Protein AF-A0A8T6ZBJ4-F1 (afdb_monomer)

Mean predicted aligned error: 6.23 Å

Nearest PDB structures (foldseek):
  5dpm-assembly1_A  TM=6.725E-01  e=1.318E-08  Escherichia coli HS
  4kdr-assembly1_A  TM=6.653E-01  e=1.318E-08  Escherichia coli K-12
  5m58-assembly1_B  TM=5.808E-01  e=2.991E-09  Streptomyces rishiriensis
  8zc7-assembly1_A  TM=5.920E-01  e=2.446E-08  Streptomyces caespitosus
  4rvd-assembly1_A  TM=6.923E-01  e=4.399E-06  Streptomyces argillaceus

Solvent-accessible surface area (backbone atoms only — not comparable to full-atom values): 16524 Å² total; per-residue (Å²): 129,85,78,78,72,44,84,84,31,72,63,46,52,59,70,71,50,65,85,63,31,35,35,39,29,43,42,37,60,60,45,38,43,53,53,47,37,74,77,43,70,61,45,46,33,32,37,34,27,66,59,94,47,75,50,94,57,69,61,70,84,39,25,79,38,76,47,73,38,54,77,92,44,42,43,61,60,41,44,74,40,51,50,67,17,48,27,34,38,32,53,71,29,60,29,58,42,94,53,44,68,55,38,52,49,16,53,61,42,14,28,23,66,56,11,35,39,42,41,34,35,61,27,70,68,20,70,76,41,69,74,22,50,84,58,49,12,57,82,57,44,85,72,55,72,46,82,48,52,71,67,61,53,51,52,54,43,48,76,70,56,37,44,78,79,43,76,35,80,37,41,49,48,63,73,31,20,54,50,12,66,75,43,41,70,57,25,62,75,68,40,29,59,44,88,67,16,40,42,18,50,74,18,30,37,21,37,39,32,33,29,36,55,59,61,73,73,45,75,63,65,63,33,73,48,66,47,37,44,79,46,81,43,70,62,42,99,87,69,48,24,32,38,43,36,31,29,34,63,47,70,84,36,68,70,22,37,44,30,45,59,96,44,58,33,85,54,71,33,49,76,44,67,54,36,36,40,35,51,52,45,63,74,56,35,67,40,61,45,78,28,46,30,28,43,35,31,59,88,68,57,72,44,83,72,51,60,37,37,24,37,74,124

InterPro domains:
  IPR029063 S-adenosyl-L-methionine-dependent methyltransferase superfamily [G3DSA:3.40.50.150] (11-175)
  IPR029063 S-adenosyl-L-methionine-dependent methyltransferase superfamily [SSF53335] (13-195)

Radius of gyration: 24.63 Å; Cα contacts (8 Å, |Δi|>4): 688; chains: 1; bounding box: 55×42×71 Å

Sequence (313 aa):
MFDAEPIHGKGSFIRALPRSGRVLDVGCGNGSPAFFRSMRPDIYYVGVDVDDCNQPGDPSEHADEYVVCPPKEFAATLESYAGQMDAVVSTHNLEHCDEPERVIDAMVSALRPGGRLYLAFPCEESVHFPKRAGCLNFFDDRTHQRVPSWRSTLEALSARGCEFEFKAKRYRPCPLWIRGLLFEPVSMLRRQVIPGATWALYGFESVIWVRKPALPVVLGNWGPQEARVGEGVNIQPSGESAIWIQAQNVTGFGETWVEFGEYRAVAPAMVYPDVITTSVPNIILDNAGDYQVSIVESSGRRTAVGTLVVTDR

Foldseek 3Di:
DDPPAFCQDDLVVLLPFDFLFEEEEQQCAECNLVVSCVRHVSYQYAYEHQDPHHYPDPSVVRHNHYYHDHLVCSLVVLQVLFQPGLEYEYEAPLQLHPCSLSNLVSRLRNHHAQHKYKDKHFAPCLCVDQQAAVRSHQVNDPSGDDHDDPVVSVVSCVVQVKAWPDWDRLAQRPVLLVVLVVCVVVCVVNSHDDPSNVSNVRSGMIITMITRHQDDKDWDDKDDQEAEAPDADPQDPVRFHKMKTFIASCPPLPQKWKFFAPRTFPGGWDDDRGMTMTTDDNVPNNDFDWTFIWMQGPVRDIDTRGIRGYYYD

Secondary structure (DSSP, 8-state):
------TTSHHHHHHTSPTT-EEEEET--TTHHHHHHHH-TTSEEEEEESS----SS-GGGT-SEEEE--TTTHHHHHHTTTT-EEEEEEES-GGG-SSHHHHHHHHHHHEEEEEEEEEEEE-GGGGGSPP-BTTSSGGG-SS--SPPPHHHHHHHHHHTT-EEEEEETT---HHHHHHHHHHHHHHHHHTBPPTTHHHHHHT-EEEEEEEPPPPPPEEEEEE--EEETT--SS--TTS--EEEEEEES-TT--S-EEEETTEE-SSPPEE-SSEEEEEPPHHHHTS-EEEEEEEE-TT--EEEEEEEEEE--

Structure (mmCIF, N/CA/C/O backbone):
data_AF-A0A8T6ZBJ4-F1
#
_entry.id   AF-A0A8T6ZBJ4-F1
#
loop_
_atom_site.group_PDB
_atom_site.id
_atom_site.type_symbol
_atom_site.label_atom_id
_atom_site.label_alt_id
_atom_site.label_comp_id
_atom_site.label_asym_id
_atom_site.label_entity_id
_atom_site.label_seq_id
_atom_site.pdbx_PDB_ins_code
_atom_site.Cartn_x
_atom_site.Cartn_y
_atom_site.Cartn_z
_atom_site.occupancy
_atom_site.B_iso_or_equiv
_atom_site.auth_seq_id
_atom_site.auth_comp_id
_atom_site.auth_asym_id
_atom_site.auth_atom_id
_atom_site.pdbx_PDB_model_num
ATOM 1 N N . MET A 1 1 ? 21.132 19.393 -2.309 1.00 33.69 1 MET A N 1
ATOM 2 C CA . MET A 1 1 ? 20.290 19.879 -3.424 1.00 33.69 1 MET A CA 1
ATOM 3 C C . MET A 1 1 ? 18.997 19.099 -3.306 1.00 33.69 1 MET A C 1
ATOM 5 O O . MET A 1 1 ? 19.084 17.884 -3.305 1.00 33.69 1 MET A O 1
ATOM 9 N N . PHE A 1 2 ? 17.869 19.749 -3.014 1.00 36.12 2 PHE A N 1
ATOM 10 C CA . PHE A 1 2 ? 16.613 19.058 -2.707 1.00 36.12 2 PHE A CA 1
ATOM 11 C C . PHE A 1 2 ? 16.207 18.171 -3.889 1.00 36.12 2 PHE A C 1
ATOM 13 O O . PHE A 1 2 ? 15.781 18.687 -4.922 1.00 36.12 2 PHE A O 1
ATOM 20 N N . ASP A 1 3 ? 16.364 16.855 -3.761 1.00 53.34 3 ASP A N 1
ATOM 21 C CA . ASP A 1 3 ? 15.692 15.929 -4.661 1.00 53.34 3 ASP A CA 1
ATOM 22 C C . ASP A 1 3 ? 14.199 16.058 -4.370 1.00 53.34 3 ASP A C 1
ATOM 24 O O . ASP A 1 3 ? 13.701 15.630 -3.331 1.00 53.34 3 ASP A O 1
ATOM 28 N N . ALA A 1 4 ? 13.508 16.786 -5.248 1.00 63.50 4 ALA A N 1
ATOM 29 C CA . ALA A 1 4 ? 12.075 16.994 -5.164 1.00 63.50 4 ALA A CA 1
ATOM 30 C C . ALA A 1 4 ? 11.379 15.653 -5.419 1.00 63.50 4 ALA A C 1
ATOM 32 O O . ALA A 1 4 ? 11.135 15.268 -6.562 1.00 63.50 4 ALA A O 1
ATOM 33 N N . GLU A 1 5 ? 11.113 14.926 -4.341 1.00 78.75 5 GLU A N 1
ATOM 34 C CA . GLU A 1 5 ? 10.361 13.683 -4.370 1.00 78.75 5 GLU A CA 1
ATOM 35 C C . GLU A 1 5 ? 8.901 13.961 -4.788 1.00 78.75 5 GLU A C 1
ATOM 37 O O . GLU A 1 5 ? 8.303 14.935 -4.316 1.00 78.75 5 GLU A O 1
ATOM 42 N N . PRO A 1 6 ? 8.304 13.164 -5.696 1.00 86.62 6 PRO A N 1
ATOM 43 C CA . PRO A 1 6 ? 6.907 13.344 -6.074 1.00 86.62 6 PRO A CA 1
ATOM 44 C C . PRO A 1 6 ? 5.979 13.120 -4.880 1.00 86.62 6 PRO A C 1
ATOM 46 O O . PRO A 1 6 ? 6.103 12.105 -4.209 1.00 86.62 6 PRO A O 1
ATOM 49 N N . ILE A 1 7 ? 4.976 13.986 -4.699 1.00 89.44 7 ILE A N 1
ATOM 50 C CA . ILE A 1 7 ? 3.975 13.886 -3.613 1.00 89.44 7 ILE A CA 1
ATOM 51 C C . ILE A 1 7 ? 3.297 12.506 -3.569 1.00 89.44 7 ILE A C 1
ATOM 53 O O . ILE A 1 7 ? 2.979 12.006 -2.494 1.00 89.44 7 ILE A O 1
ATOM 57 N N . HIS A 1 8 ? 3.095 11.883 -4.733 1.00 94.06 8 HIS A N 1
ATOM 58 C CA . HIS A 1 8 ? 2.518 10.543 -4.851 1.00 94.06 8 HIS A CA 1
ATOM 59 C C . HIS A 1 8 ? 3.525 9.492 -5.345 1.00 94.06 8 HIS A C 1
ATOM 61 O O . HIS A 1 8 ? 3.141 8.495 -5.947 1.00 94.06 8 HIS A O 1
ATOM 67 N N . GLY A 1 9 ? 4.823 9.712 -5.122 1.00 94.50 9 GLY A N 1
ATOM 68 C CA . GLY A 1 9 ? 5.885 8.766 -5.468 1.00 94.50 9 GLY A CA 1
ATOM 69 C C . GLY A 1 9 ? 6.123 7.699 -4.396 1.00 94.50 9 GLY A C 1
ATOM 70 O O . GLY A 1 9 ? 5.567 7.765 -3.297 1.00 94.50 9 GLY A O 1
ATOM 71 N N . LYS A 1 10 ? 6.995 6.733 -4.712 1.00 95.06 10 LYS A N 1
ATOM 72 C CA . LYS A 1 10 ? 7.329 5.588 -3.847 1.00 95.06 10 LYS A CA 1
ATOM 73 C C . LYS A 1 10 ? 7.707 6.000 -2.422 1.00 95.06 10 LYS A C 1
ATOM 75 O O . LYS A 1 10 ? 7.140 5.473 -1.472 1.00 95.06 10 LYS A O 1
ATOM 80 N N . GLY A 1 11 ? 8.623 6.947 -2.224 1.00 94.50 11 GLY A N 1
ATOM 81 C CA . GLY A 1 11 ? 9.019 7.291 -0.858 1.00 94.50 11 GLY A CA 1
ATOM 82 C C . GLY A 1 11 ? 8.014 8.176 -0.122 1.00 94.50 11 GLY A C 1
ATOM 83 O O . GLY A 1 11 ? 7.870 8.023 1.088 1.00 94.50 11 GLY A O 1
ATOM 84 N N . SER A 1 12 ? 7.204 8.998 -0.801 1.00 95.12 12 SER A N 1
ATOM 85 C CA . SER A 1 12 ? 6.044 9.631 -0.148 1.00 95.12 12 SER A CA 1
ATOM 86 C C . SER A 1 12 ? 5.037 8.594 0.354 1.00 95.12 12 SER A C 1
ATOM 88 O O . SER A 1 12 ? 4.507 8.750 1.454 1.00 95.12 12 SER A O 1
ATOM 90 N N . PHE A 1 13 ? 4.821 7.510 -0.398 1.00 96.75 13 PHE A N 1
ATOM 91 C CA . PHE A 1 13 ? 4.012 6.381 0.056 1.00 96.75 13 PHE A CA 1
ATOM 92 C C . PHE A 1 13 ? 4.617 5.720 1.302 1.00 96.75 13 PHE A C 1
ATOM 94 O O . PHE A 1 13 ? 3.928 5.592 2.312 1.00 96.75 13 PHE A O 1
ATOM 101 N N . ILE A 1 14 ? 5.914 5.387 1.264 1.00 95.62 14 ILE A N 1
ATOM 102 C CA . ILE A 1 14 ? 6.650 4.736 2.365 1.00 95.62 14 ILE A CA 1
ATOM 103 C C . ILE A 1 14 ? 6.648 5.589 3.642 1.00 95.62 14 ILE A C 1
ATOM 105 O O . ILE A 1 14 ? 6.418 5.084 4.743 1.00 95.62 14 ILE A O 1
ATOM 109 N N . ARG A 1 15 ? 6.858 6.905 3.527 1.00 94.12 15 ARG A N 1
ATOM 110 C CA . ARG A 1 15 ? 6.809 7.827 4.677 1.00 94.12 15 ARG A CA 1
ATOM 111 C C . ARG A 1 15 ? 5.427 7.882 5.323 1.00 94.12 15 ARG A C 1
ATOM 113 O O . ARG A 1 15 ? 5.345 8.076 6.529 1.00 94.12 15 ARG A O 1
ATOM 120 N N . ALA A 1 16 ? 4.367 7.698 4.540 1.00 92.31 16 ALA A N 1
ATOM 121 C CA . ALA A 1 16 ? 2.986 7.718 5.012 1.00 92.31 16 ALA A CA 1
ATOM 122 C C . ALA A 1 16 ? 2.514 6.380 5.619 1.00 92.31 16 ALA A C 1
ATOM 124 O O . ALA A 1 16 ? 1.342 6.253 5.973 1.00 92.31 16 ALA A O 1
ATOM 125 N N . LEU A 1 17 ? 3.381 5.365 5.708 1.00 92.12 17 LEU A N 1
ATOM 126 C CA . LEU A 1 17 ? 3.045 4.078 6.319 1.00 92.12 17 LEU A CA 1
ATOM 127 C C . LEU A 1 17 ? 3.001 4.163 7.852 1.00 92.12 17 LEU A C 1
ATOM 129 O O . LEU A 1 17 ? 3.745 4.960 8.434 1.00 92.12 17 LEU A O 1
ATOM 133 N N . PRO A 1 18 ? 2.188 3.323 8.523 1.00 85.94 18 PRO A N 1
ATOM 134 C CA . PRO A 1 18 ? 2.144 3.269 9.984 1.00 85.94 18 PRO A CA 1
ATOM 135 C C . PRO A 1 18 ? 3.521 2.950 10.589 1.00 85.94 18 PRO A C 1
ATOM 137 O O . PRO A 1 18 ? 4.409 2.413 9.920 1.00 85.94 18 PRO A O 1
ATOM 140 N N . ARG A 1 19 ? 3.713 3.306 11.865 1.00 87.25 19 ARG A N 1
ATOM 141 C CA . ARG A 1 19 ? 4.938 2.973 12.613 1.00 87.25 19 ARG A CA 1
ATOM 142 C C . ARG A 1 19 ? 5.113 1.461 12.691 1.00 87.25 19 ARG A C 1
ATOM 144 O O . ARG A 1 19 ? 4.137 0.756 12.930 1.00 87.25 19 ARG A O 1
ATOM 151 N N . SER A 1 20 ? 6.347 0.998 12.519 1.00 90.06 20 SER A N 1
ATOM 152 C CA . SER A 1 20 ? 6.709 -0.423 12.581 1.00 90.06 20 SER A CA 1
ATOM 153 C C . SER A 1 20 ? 5.886 -1.326 11.658 1.00 90.06 20 SER A C 1
ATOM 155 O O . SER A 1 20 ? 5.629 -2.483 11.983 1.00 90.06 20 SER A O 1
ATOM 157 N N . GLY A 1 21 ? 5.443 -0.784 10.519 1.00 91.06 21 GLY A N 1
ATOM 158 C CA . GLY A 1 21 ? 4.620 -1.528 9.576 1.00 91.06 21 GLY A CA 1
ATOM 159 C C . GLY A 1 21 ? 5.388 -2.647 8.867 1.00 91.06 21 GLY A C 1
ATOM 160 O O . GLY A 1 21 ? 6.596 -2.534 8.658 1.00 91.06 21 GLY A O 1
ATOM 161 N N . ARG A 1 22 ? 4.678 -3.705 8.468 1.00 97.00 22 ARG A N 1
ATOM 162 C CA . ARG A 1 22 ? 5.189 -4.786 7.607 1.00 97.00 22 ARG A CA 1
ATOM 163 C C . ARG A 1 22 ? 4.964 -4.439 6.139 1.00 97.00 22 ARG A C 1
ATOM 165 O O . ARG A 1 22 ? 3.825 -4.171 5.742 1.00 97.00 22 ARG A O 1
ATOM 172 N N . VAL A 1 23 ? 6.030 -4.443 5.343 1.00 98.31 23 VAL A N 1
ATOM 173 C CA . VAL A 1 23 ? 5.976 -4.091 3.920 1.00 98.31 23 VAL A CA 1
ATOM 174 C C . VAL A 1 23 ? 6.544 -5.201 3.059 1.00 98.31 23 VAL A C 1
ATOM 176 O O . VAL A 1 23 ? 7.654 -5.662 3.304 1.00 98.31 23 VAL A O 1
ATOM 179 N N . LEU A 1 24 ? 5.795 -5.559 2.020 1.00 98.62 24 LEU A N 1
ATOM 180 C CA . LEU A 1 24 ? 6.227 -6.461 0.961 1.00 98.62 24 LEU A CA 1
ATOM 181 C C . LEU A 1 24 ? 6.584 -5.660 -0.299 1.00 98.62 24 LEU A C 1
ATOM 183 O O . LEU A 1 24 ? 5.724 -4.992 -0.871 1.00 98.62 24 LEU A O 1
ATOM 187 N N . ASP A 1 25 ? 7.841 -5.724 -0.725 1.00 98.00 25 ASP A N 1
ATOM 188 C CA . ASP A 1 25 ? 8.363 -5.090 -1.938 1.00 98.00 25 ASP A CA 1
ATOM 189 C C . ASP A 1 25 ? 8.516 -6.143 -3.046 1.00 98.00 25 ASP A C 1
ATOM 191 O O . ASP A 1 25 ? 9.351 -7.044 -2.966 1.00 98.00 25 ASP A O 1
ATOM 195 N N . VAL A 1 26 ? 7.645 -6.059 -4.050 1.00 98.00 26 VAL A N 1
ATOM 196 C CA . VAL A 1 26 ? 7.422 -7.069 -5.090 1.00 98.00 26 VAL A CA 1
ATOM 197 C C . VAL A 1 26 ? 8.143 -6.673 -6.370 1.00 98.00 26 VAL A C 1
ATOM 199 O O . VAL A 1 26 ? 7.751 -5.698 -7.024 1.00 98.00 26 VAL A O 1
ATOM 202 N N . GLY A 1 27 ? 9.149 -7.465 -6.741 1.00 94.94 27 GLY A N 1
ATOM 203 C CA . GLY A 1 27 ? 10.139 -7.079 -7.744 1.00 94.94 27 GLY A CA 1
ATOM 204 C C . GLY A 1 27 ? 11.037 -5.992 -7.166 1.00 94.94 27 GLY A C 1
ATOM 205 O O . GLY A 1 27 ? 11.104 -4.885 -7.698 1.00 94.94 27 GLY A O 1
ATOM 206 N N . CYS A 1 28 ? 11.609 -6.262 -5.989 1.00 91.12 28 CYS A N 1
ATOM 207 C CA . CYS A 1 28 ? 12.334 -5.261 -5.212 1.00 91.12 28 CYS A CA 1
ATOM 208 C C . CYS A 1 28 ? 13.558 -4.697 -5.952 1.00 91.12 28 CYS A C 1
ATOM 210 O O . CYS A 1 28 ? 13.904 -3.532 -5.757 1.00 91.12 28 CYS A O 1
ATOM 212 N N . GLY A 1 29 ? 14.182 -5.475 -6.834 1.00 86.06 29 GLY A N 1
ATOM 213 C CA . GLY A 1 29 ? 15.300 -5.064 -7.664 1.00 86.06 29 GLY A CA 1
ATOM 214 C C . GLY A 1 29 ? 16.455 -4.434 -6.882 1.00 86.06 29 GLY A C 1
ATOM 215 O O . GLY A 1 29 ? 16.633 -4.601 -5.671 1.00 86.06 29 GLY A O 1
ATOM 216 N N . ASN A 1 30 ? 17.267 -3.668 -7.601 1.00 82.88 30 ASN A N 1
ATOM 217 C CA . ASN A 1 30 ? 18.575 -3.233 -7.117 1.00 82.88 30 ASN A CA 1
ATOM 218 C C . ASN A 1 30 ? 18.445 -2.094 -6.097 1.00 82.88 30 ASN A C 1
ATOM 220 O O . ASN A 1 30 ? 17.919 -1.022 -6.409 1.00 82.88 30 ASN A O 1
ATOM 224 N N . GLY A 1 31 ? 18.988 -2.280 -4.893 1.00 84.50 31 GLY A N 1
ATOM 225 C CA . GLY A 1 31 ? 19.127 -1.218 -3.894 1.00 84.50 31 GLY A CA 1
ATOM 226 C C . GLY A 1 31 ? 17.819 -0.744 -3.252 1.00 84.50 31 GLY A C 1
ATOM 227 O O . GLY A 1 31 ? 17.854 0.187 -2.442 1.00 84.50 31 GLY A O 1
ATOM 228 N N . SER A 1 32 ? 16.673 -1.366 -3.557 1.00 89.25 32 SER A N 1
ATOM 229 C CA . SER A 1 32 ? 15.413 -1.056 -2.869 1.00 89.25 32 SER A CA 1
ATOM 230 C C . SER A 1 32 ? 15.466 -1.385 -1.371 1.00 89.25 32 SER A C 1
ATOM 232 O O . SER A 1 32 ? 15.076 -0.505 -0.600 1.00 89.25 32 SER A O 1
ATOM 234 N N . PRO A 1 33 ? 16.052 -2.513 -0.908 1.00 91.00 33 PRO A N 1
ATOM 235 C CA . PRO A 1 33 ? 16.200 -2.770 0.529 1.00 91.00 33 PRO A CA 1
ATOM 236 C C . PRO A 1 33 ? 16.925 -1.627 1.261 1.00 91.00 33 PRO A C 1
ATOM 238 O O . PRO A 1 33 ? 16.426 -1.076 2.246 1.00 91.00 33 PRO A O 1
ATOM 241 N N . ALA A 1 34 ? 18.064 -1.178 0.719 1.00 90.94 34 ALA A N 1
ATOM 242 C CA . ALA A 1 34 ? 18.829 -0.058 1.269 1.00 90.94 34 ALA A CA 1
ATOM 243 C C . ALA A 1 34 ? 18.024 1.256 1.257 1.00 90.94 34 ALA A C 1
ATOM 245 O O . ALA A 1 34 ? 18.040 2.012 2.232 1.00 90.94 34 ALA A O 1
ATOM 246 N N . PHE A 1 35 ? 17.277 1.523 0.178 1.00 91.38 35 PHE A N 1
ATOM 247 C CA . PHE A 1 35 ? 16.395 2.687 0.079 1.00 91.38 35 PHE A CA 1
ATOM 248 C C . PHE A 1 35 ? 15.323 2.681 1.179 1.00 91.38 35 PHE A C 1
ATOM 250 O O . PHE A 1 35 ? 15.168 3.685 1.880 1.00 91.38 35 PHE A O 1
ATOM 257 N N . PHE A 1 36 ? 14.637 1.553 1.384 1.00 93.81 36 PHE A N 1
ATOM 258 C CA . PHE A 1 36 ? 13.635 1.398 2.439 1.00 93.81 36 PHE A CA 1
ATOM 259 C C . PHE A 1 36 ? 14.234 1.617 3.829 1.00 93.81 36 PHE A C 1
ATOM 261 O O . PHE A 1 36 ? 13.723 2.454 4.577 1.00 93.81 36 PHE A O 1
ATOM 268 N N . ARG A 1 37 ? 15.353 0.957 4.155 1.00 92.12 37 ARG A N 1
ATOM 269 C CA . ARG A 1 37 ? 16.027 1.126 5.455 1.00 92.12 37 ARG A CA 1
ATOM 270 C C . ARG A 1 37 ? 16.497 2.549 5.705 1.00 92.12 37 ARG A C 1
ATOM 272 O O . ARG A 1 37 ? 16.360 3.037 6.823 1.00 92.12 37 ARG A O 1
ATOM 279 N N . SER A 1 38 ? 17.001 3.234 4.678 1.00 92.50 38 SER A N 1
ATOM 280 C CA . SER A 1 38 ? 17.434 4.631 4.805 1.00 92.50 38 SER A CA 1
ATOM 281 C C . SER A 1 38 ? 16.279 5.581 5.145 1.00 92.50 38 SER A C 1
ATOM 283 O O . SER A 1 38 ? 16.477 6.580 5.834 1.00 92.50 38 SER A O 1
ATOM 285 N N . MET A 1 39 ? 15.066 5.271 4.675 1.00 92.31 39 MET A N 1
ATOM 286 C CA . MET A 1 39 ? 13.894 6.134 4.816 1.00 92.31 39 MET A CA 1
ATOM 287 C C . MET A 1 39 ? 13.057 5.803 6.053 1.00 92.31 39 MET A C 1
ATOM 289 O O . MET A 1 39 ? 12.522 6.706 6.700 1.00 92.31 39 MET A O 1
ATOM 293 N N . ARG A 1 40 ? 12.906 4.514 6.357 1.00 94.62 40 ARG A N 1
ATOM 294 C CA . ARG A 1 40 ? 12.051 3.977 7.419 1.00 94.62 40 ARG A CA 1
ATOM 295 C C . ARG A 1 40 ? 12.724 2.757 8.060 1.00 94.62 40 ARG A C 1
ATOM 297 O O . ARG A 1 40 ? 12.316 1.626 7.801 1.00 94.62 40 ARG A O 1
ATOM 304 N N . PRO A 1 41 ? 13.744 2.966 8.913 1.00 94.69 41 PRO A N 1
ATOM 305 C CA . PRO A 1 41 ? 14.459 1.869 9.568 1.00 94.69 41 PRO A CA 1
ATOM 306 C C . PRO A 1 41 ? 13.582 1.065 10.540 1.00 94.69 41 PRO A C 1
ATOM 308 O O . PRO A 1 41 ? 13.975 -0.017 10.954 1.00 94.69 41 PRO A O 1
ATOM 311 N N . ASP A 1 42 ? 12.407 1.582 10.913 1.00 95.19 42 ASP A N 1
ATOM 312 C CA . ASP A 1 42 ? 11.445 0.905 11.781 1.00 95.19 42 ASP A CA 1
ATOM 313 C C . ASP A 1 42 ? 10.550 -0.110 11.053 1.00 95.19 42 ASP A C 1
ATOM 315 O O . ASP A 1 42 ? 9.895 -0.902 11.725 1.00 95.19 42 ASP A O 1
ATOM 319 N N . ILE A 1 43 ? 10.480 -0.075 9.717 1.00 95.56 43 ILE A N 1
ATOM 320 C CA . ILE A 1 43 ? 9.651 -0.994 8.924 1.00 95.56 43 ILE A CA 1
ATOM 321 C C . ILE A 1 43 ? 10.248 -2.399 8.947 1.00 95.56 43 ILE A C 1
ATOM 323 O O . ILE A 1 43 ? 11.453 -2.563 8.763 1.00 95.56 43 ILE A O 1
ATOM 327 N N . TYR A 1 44 ? 9.372 -3.394 9.094 1.00 96.69 44 TYR A N 1
ATOM 328 C CA . TYR A 1 44 ? 9.704 -4.784 8.815 1.00 96.69 44 TYR A CA 1
ATOM 329 C C . TYR A 1 44 ? 9.604 -5.021 7.304 1.00 96.69 44 TYR A C 1
ATOM 331 O O . TYR A 1 44 ? 8.501 -5.026 6.746 1.00 96.69 44 TYR A O 1
ATOM 339 N N . TYR A 1 45 ? 10.744 -5.143 6.634 1.00 97.56 45 TYR A N 1
ATOM 340 C CA . TYR A 1 45 ? 10.849 -5.181 5.179 1.00 97.56 45 TYR A CA 1
ATOM 341 C C . TYR A 1 45 ? 11.011 -6.609 4.656 1.00 97.56 45 TYR A C 1
ATOM 343 O O . TYR A 1 45 ? 11.946 -7.315 5.037 1.00 97.56 45 TYR A O 1
ATOM 351 N N . VAL A 1 46 ? 10.138 -6.984 3.723 1.00 97.62 46 VAL A N 1
ATOM 352 C CA . VAL A 1 46 ? 10.183 -8.238 2.970 1.00 97.62 46 VAL A CA 1
ATOM 353 C C . VAL A 1 46 ? 10.401 -7.912 1.494 1.00 97.62 46 VAL A C 1
ATOM 355 O O . VAL A 1 46 ? 9.532 -7.312 0.864 1.00 97.62 46 VAL A O 1
ATOM 358 N N . GLY A 1 47 ? 11.549 -8.293 0.938 1.00 96.56 47 GLY A N 1
ATOM 359 C CA . GLY A 1 47 ? 11.844 -8.162 -0.490 1.00 96.56 47 GLY A CA 1
ATOM 360 C C . GLY A 1 47 ? 11.646 -9.490 -1.213 1.00 96.56 47 GLY A C 1
ATOM 361 O O . GLY A 1 47 ? 12.178 -10.506 -0.770 1.00 96.56 47 GLY A O 1
ATOM 362 N N . VAL A 1 48 ? 10.901 -9.488 -2.319 1.00 96.44 48 VAL A N 1
ATOM 363 C CA . VAL A 1 48 ? 10.746 -10.663 -3.191 1.00 96.44 48 VAL A CA 1
ATOM 364 C C . VAL A 1 48 ? 11.160 -10.297 -4.609 1.00 96.44 48 VAL A C 1
ATOM 366 O O . VAL A 1 48 ? 10.653 -9.325 -5.173 1.00 96.44 48 VAL A O 1
ATOM 369 N N . ASP A 1 49 ? 12.053 -11.089 -5.195 1.00 94.94 49 ASP A N 1
ATOM 370 C CA . ASP A 1 49 ? 12.514 -10.923 -6.575 1.00 94.94 49 ASP A CA 1
ATOM 371 C C . ASP A 1 49 ? 12.743 -12.271 -7.270 1.00 94.94 49 ASP A C 1
ATOM 373 O O . ASP A 1 49 ? 12.723 -13.329 -6.634 1.00 94.94 49 ASP A O 1
ATOM 377 N N . VAL A 1 50 ? 12.945 -12.233 -8.588 1.00 92.00 50 VAL A N 1
ATOM 378 C CA . VAL A 1 50 ? 13.297 -13.412 -9.386 1.00 92.00 50 VAL A CA 1
ATOM 379 C C . VAL A 1 50 ? 14.797 -13.654 -9.488 1.00 92.00 50 VAL A C 1
ATOM 381 O O . VAL A 1 50 ? 15.212 -14.758 -9.845 1.00 92.00 50 VAL A O 1
ATOM 384 N N . ASP A 1 51 ? 15.601 -12.644 -9.164 1.00 85.81 51 ASP A N 1
ATOM 385 C CA . ASP A 1 51 ? 17.057 -12.725 -9.172 1.00 85.81 51 ASP A CA 1
ATOM 386 C C . ASP A 1 51 ? 17.669 -11.765 -8.138 1.00 85.81 51 ASP A C 1
ATOM 388 O O . ASP A 1 51 ? 17.070 -10.758 -7.758 1.00 85.81 51 ASP A O 1
ATOM 392 N N . ASP A 1 52 ? 18.890 -12.059 -7.700 1.00 79.81 52 ASP A N 1
ATOM 393 C CA . ASP A 1 52 ? 19.670 -11.199 -6.809 1.00 79.81 52 ASP A CA 1
ATOM 394 C C . ASP A 1 52 ? 20.427 -10.149 -7.637 1.00 79.81 52 ASP A C 1
ATOM 396 O O . ASP A 1 52 ? 21.622 -10.254 -7.931 1.00 79.81 52 ASP A O 1
ATOM 400 N N . CYS A 1 53 ? 19.696 -9.145 -8.120 1.00 62.97 53 CYS A N 1
ATOM 401 C CA . CYS A 1 53 ? 20.264 -8.147 -9.017 1.00 62.97 53 CYS A CA 1
ATOM 402 C C . CYS A 1 53 ? 20.941 -6.989 -8.245 1.00 62.97 53 CYS A C 1
ATOM 404 O O . CYS A 1 53 ? 20.319 -6.282 -7.453 1.00 62.97 53 CYS A O 1
ATOM 406 N N . ASN A 1 54 ? 22.234 -6.765 -8.530 1.00 61.31 54 ASN A N 1
ATOM 407 C CA . ASN A 1 54 ? 23.064 -5.590 -8.188 1.00 61.31 54 ASN A CA 1
ATOM 408 C C . ASN A 1 54 ? 22.782 -4.910 -6.831 1.00 61.31 54 ASN A C 1
ATOM 410 O O . ASN A 1 54 ? 22.643 -3.680 -6.765 1.00 61.31 54 ASN A O 1
ATOM 414 N N . GLN A 1 55 ? 22.726 -5.675 -5.744 1.00 71.06 55 GLN A N 1
ATOM 415 C CA . GLN A 1 55 ? 22.679 -5.082 -4.411 1.00 71.06 55 GLN A CA 1
ATOM 416 C C . GLN A 1 55 ? 24.037 -4.443 -4.063 1.00 71.06 55 GLN A C 1
ATOM 418 O O . GLN A 1 55 ? 25.088 -4.987 -4.410 1.00 71.06 55 GLN A O 1
ATOM 423 N N . PRO A 1 56 ? 24.060 -3.274 -3.390 1.00 61.38 56 PRO A N 1
ATOM 424 C CA . PRO A 1 56 ? 25.306 -2.611 -2.987 1.00 61.38 56 PRO A CA 1
ATOM 425 C C . PRO A 1 56 ? 26.071 -3.363 -1.877 1.00 61.38 56 PRO A C 1
ATOM 427 O O . PRO A 1 56 ? 27.177 -2.957 -1.524 1.00 61.38 56 PRO A O 1
ATOM 430 N N . GLY A 1 57 ? 25.483 -4.436 -1.345 1.00 72.50 57 GLY A N 1
ATOM 431 C CA . GLY A 1 57 ? 25.983 -5.309 -0.287 1.00 72.50 57 GLY A CA 1
ATOM 432 C C . GLY A 1 57 ? 25.077 -6.536 -0.165 1.00 72.50 57 GLY A C 1
ATOM 433 O O . GLY A 1 57 ? 24.253 -6.774 -1.047 1.00 72.50 57 GLY A O 1
ATOM 434 N N . ASP A 1 58 ? 25.209 -7.298 0.917 1.00 78.25 58 ASP A N 1
ATOM 435 C CA . ASP A 1 58 ? 24.306 -8.419 1.190 1.00 78.25 58 ASP A CA 1
ATOM 436 C C . ASP A 1 58 ? 22.884 -7.876 1.462 1.00 78.25 58 ASP A C 1
ATOM 438 O O . ASP A 1 58 ? 22.707 -7.089 2.398 1.00 78.25 58 ASP A O 1
ATOM 442 N N . PRO A 1 59 ? 21.855 -8.238 0.667 1.00 74.50 59 PRO A N 1
ATOM 443 C CA . PRO A 1 59 ? 20.498 -7.736 0.875 1.00 74.50 59 PRO A CA 1
ATOM 444 C C . PRO A 1 59 ? 19.942 -8.043 2.272 1.00 74.50 59 PRO A C 1
ATOM 446 O O . PRO A 1 59 ? 19.103 -7.280 2.757 1.00 74.50 59 PRO A O 1
ATOM 449 N N . SER A 1 60 ? 20.435 -9.078 2.960 1.00 76.31 60 SER A N 1
ATOM 450 C CA . SER A 1 60 ? 20.051 -9.381 4.345 1.00 76.31 60 SER A CA 1
ATOM 451 C C . SER A 1 60 ? 20.506 -8.321 5.360 1.00 76.31 60 SER A C 1
ATOM 453 O O . SER A 1 60 ? 19.919 -8.209 6.434 1.00 76.31 60 SER A O 1
ATOM 455 N N . GLU A 1 61 ? 21.475 -7.462 5.020 1.00 84.12 61 GLU A N 1
ATOM 456 C CA . GLU A 1 61 ? 21.843 -6.302 5.850 1.00 84.12 61 GLU A CA 1
ATOM 457 C C . GLU A 1 61 ? 20.752 -5.226 5.861 1.00 84.12 61 GLU A C 1
ATOM 459 O O . GLU A 1 61 ? 20.708 -4.355 6.739 1.00 84.12 61 GLU A O 1
ATOM 464 N N . HIS A 1 62 ? 19.876 -5.246 4.857 1.00 87.06 62 HIS A N 1
ATOM 465 C CA . HIS A 1 62 ? 18.881 -4.209 4.634 1.00 87.06 62 HIS A CA 1
ATOM 466 C C . HIS A 1 62 ? 17.448 -4.737 4.536 1.00 87.06 62 HIS A C 1
ATOM 468 O O . HIS A 1 62 ? 16.516 -3.940 4.521 1.00 87.06 62 HIS A O 1
ATOM 474 N N . ALA A 1 63 ? 17.245 -6.047 4.557 1.00 92.06 63 ALA A N 1
ATOM 475 C CA . ALA A 1 63 ? 15.937 -6.678 4.556 1.00 92.06 63 ALA A CA 1
ATOM 476 C C . ALA A 1 63 ? 15.750 -7.539 5.808 1.00 92.06 63 ALA A C 1
ATOM 478 O O . ALA A 1 63 ? 16.696 -8.164 6.273 1.00 92.06 63 ALA A O 1
ATOM 479 N N . ASP A 1 64 ? 14.538 -7.564 6.365 1.00 95.62 64 ASP A N 1
ATOM 480 C CA . ASP A 1 64 ? 14.199 -8.518 7.429 1.00 95.62 64 ASP A CA 1
ATOM 481 C C . ASP A 1 64 ? 13.930 -9.910 6.838 1.00 95.62 64 ASP A C 1
ATOM 483 O O . ASP A 1 64 ? 14.291 -10.922 7.434 1.00 95.62 64 ASP A O 1
ATOM 487 N N . GLU A 1 65 ? 13.349 -9.952 5.635 1.00 95.38 65 GLU A N 1
ATOM 488 C CA . GLU A 1 65 ? 13.233 -11.143 4.794 1.00 95.38 65 GLU A CA 1
ATOM 489 C C . GLU A 1 65 ? 13.611 -10.786 3.347 1.00 95.38 65 GLU A C 1
ATOM 491 O O . GLU A 1 65 ? 13.161 -9.770 2.812 1.00 95.38 65 GLU A O 1
ATOM 496 N N . TYR A 1 66 ? 14.417 -11.625 2.697 1.00 94.06 66 TYR A N 1
ATOM 497 C CA . TYR A 1 66 ? 14.768 -11.480 1.284 1.00 94.06 66 TYR A CA 1
ATOM 498 C C . TYR A 1 66 ? 14.599 -12.824 0.580 1.00 94.06 66 TYR A C 1
ATOM 500 O O . TYR A 1 66 ? 15.245 -13.806 0.949 1.00 94.06 66 TYR A O 1
ATOM 508 N N . VAL A 1 67 ? 13.703 -12.879 -0.403 1.00 94.25 67 VAL A N 1
ATOM 509 C CA . VAL A 1 67 ? 13.310 -14.117 -1.078 1.00 94.25 67 VAL A CA 1
ATOM 510 C C . VAL A 1 67 ? 13.573 -13.992 -2.571 1.00 94.25 67 VAL A C 1
ATOM 512 O O . VAL A 1 67 ? 12.947 -13.189 -3.260 1.00 94.25 67 VAL A O 1
ATOM 515 N N . VAL A 1 68 ? 14.464 -14.842 -3.075 1.00 93.88 68 VAL A N 1
ATOM 516 C CA . VAL A 1 68 ? 14.694 -15.022 -4.512 1.00 93.88 68 VAL A CA 1
ATOM 517 C C . VAL A 1 68 ? 13.965 -16.284 -4.955 1.00 93.88 68 VAL A C 1
ATOM 519 O O . VAL A 1 68 ? 14.193 -17.358 -4.394 1.00 93.88 68 VAL A O 1
ATOM 522 N N . CYS A 1 69 ? 13.073 -16.171 -5.938 1.00 93.19 69 CYS A N 1
ATOM 523 C CA . CYS A 1 69 ? 12.262 -17.296 -6.411 1.00 93.19 69 CYS A CA 1
ATOM 524 C C . CYS A 1 69 ? 12.129 -17.321 -7.942 1.00 93.19 69 CYS A C 1
ATOM 526 O O . CYS A 1 69 ? 12.097 -16.275 -8.577 1.00 93.19 69 CYS A O 1
ATOM 528 N N . PRO A 1 70 ? 12.023 -18.493 -8.590 1.00 93.38 70 PRO A N 1
ATOM 529 C CA . PRO A 1 70 ? 11.866 -18.546 -10.042 1.00 93.38 70 PRO A CA 1
ATOM 530 C C . PRO A 1 70 ? 10.593 -17.818 -10.526 1.00 93.38 70 PRO A C 1
ATOM 532 O O . PRO A 1 70 ? 9.571 -17.883 -9.841 1.00 93.38 70 PRO A O 1
ATOM 535 N N . PRO A 1 71 ? 10.567 -17.246 -11.751 1.00 92.88 71 PRO A N 1
ATOM 536 C CA . PRO A 1 71 ? 9.390 -16.542 -12.285 1.00 92.88 71 PRO A CA 1
ATOM 537 C C . PRO A 1 71 ? 8.075 -17.334 -12.205 1.00 92.88 71 PRO A C 1
ATOM 539 O O . PRO A 1 71 ? 7.023 -16.780 -11.897 1.00 92.88 71 PRO A O 1
ATOM 542 N N . LYS A 1 72 ? 8.141 -18.659 -12.396 1.00 92.44 72 LYS A N 1
ATOM 543 C CA . LYS A 1 72 ? 6.981 -19.566 -12.315 1.00 92.44 72 LYS A CA 1
ATOM 544 C C . LYS A 1 72 ? 6.388 -19.699 -10.910 1.00 92.44 72 LYS A C 1
ATOM 546 O O . LYS A 1 72 ? 5.224 -20.065 -10.773 1.00 92.44 72 LYS A O 1
ATOM 551 N N . GLU A 1 73 ? 7.192 -19.462 -9.881 1.00 94.75 73 GLU A N 1
ATOM 552 C CA . GLU A 1 73 ? 6.796 -19.561 -8.474 1.00 94.75 73 GLU A CA 1
ATOM 553 C C . GLU A 1 73 ? 6.474 -18.188 -7.879 1.00 94.75 73 GLU A C 1
ATOM 555 O O . GLU A 1 73 ? 5.822 -18.123 -6.844 1.00 94.75 73 GLU A O 1
ATOM 560 N N . PHE A 1 74 ? 6.831 -17.100 -8.568 1.00 95.44 74 PHE A N 1
ATOM 561 C CA . PHE A 1 74 ? 6.738 -15.728 -8.072 1.00 95.44 74 PHE A CA 1
ATOM 562 C C . PHE A 1 74 ? 5.368 -15.385 -7.475 1.00 95.44 74 PHE A C 1
ATOM 564 O O . PHE A 1 74 ? 5.274 -14.980 -6.319 1.00 95.44 74 PHE A O 1
ATOM 571 N N . ALA A 1 75 ? 4.276 -15.626 -8.208 1.00 96.06 75 ALA A N 1
ATOM 572 C CA . ALA A 1 75 ? 2.931 -15.377 -7.687 1.00 96.06 75 ALA A CA 1
ATOM 573 C C . ALA A 1 75 ? 2.589 -16.251 -6.463 1.00 96.06 75 ALA A C 1
ATOM 575 O O . ALA A 1 75 ? 1.996 -15.754 -5.509 1.00 96.06 75 ALA A O 1
ATOM 576 N N . ALA A 1 76 ? 3.009 -17.521 -6.449 1.00 96.50 76 ALA A N 1
ATOM 577 C CA . ALA A 1 76 ? 2.784 -18.426 -5.318 1.00 96.50 76 ALA A CA 1
ATOM 578 C C . ALA A 1 76 ? 3.580 -18.003 -4.071 1.00 96.50 76 ALA A C 1
ATOM 580 O O . ALA A 1 76 ? 3.079 -18.083 -2.949 1.00 96.50 76 ALA A O 1
ATOM 581 N N . THR A 1 77 ? 4.799 -17.491 -4.256 1.00 97.31 77 THR A N 1
ATOM 582 C CA . THR A 1 77 ? 5.598 -16.901 -3.178 1.00 97.31 77 THR A CA 1
ATOM 583 C C . THR A 1 77 ? 4.875 -15.707 -2.563 1.00 97.31 77 THR A C 1
ATOM 585 O O . THR A 1 77 ? 4.743 -15.637 -1.343 1.00 97.31 77 THR A O 1
ATOM 588 N N . LEU A 1 78 ? 4.323 -14.808 -3.381 1.00 97.81 78 LEU A N 1
ATOM 589 C CA . LEU A 1 78 ? 3.530 -13.674 -2.892 1.00 97.81 78 LEU A CA 1
ATOM 590 C C . LEU A 1 78 ? 2.246 -14.116 -2.167 1.00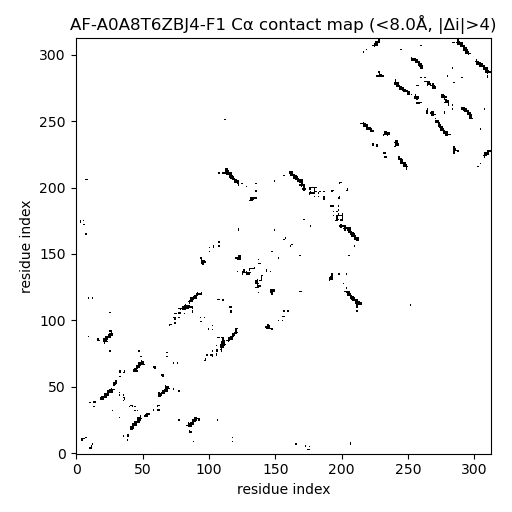 97.81 78 LEU A C 1
ATOM 592 O O . LEU A 1 78 ? 1.886 -13.536 -1.143 1.00 97.81 78 LEU A O 1
ATOM 596 N N . GLU A 1 79 ? 1.575 -15.164 -2.655 1.00 96.75 79 GLU A N 1
ATOM 597 C CA . GLU A 1 79 ? 0.374 -15.742 -2.031 1.00 96.75 79 GLU A CA 1
ATOM 598 C C . GLU A 1 79 ? 0.649 -16.254 -0.603 1.00 96.75 79 GLU A C 1
ATOM 600 O O . GLU A 1 79 ? -0.240 -16.190 0.248 1.00 96.75 79 GLU A O 1
ATOM 605 N N . SER A 1 80 ? 1.880 -16.684 -0.293 1.00 97.50 80 SER A N 1
ATOM 606 C CA . SER A 1 80 ? 2.255 -17.126 1.063 1.00 97.50 80 SER A CA 1
ATOM 607 C C . SER A 1 80 ? 2.187 -16.014 2.124 1.00 97.50 80 SER A C 1
ATOM 609 O O . SER A 1 80 ? 2.079 -16.302 3.317 1.00 97.50 80 SER A O 1
ATOM 611 N N . TYR A 1 81 ? 2.156 -14.746 1.699 1.00 97.94 81 TYR A N 1
ATOM 612 C CA . TYR A 1 81 ? 2.036 -13.571 2.561 1.00 97.94 81 TYR A CA 1
ATOM 613 C C . TYR A 1 81 ? 0.588 -13.085 2.761 1.00 97.94 81 TYR A C 1
ATOM 615 O O . TYR A 1 81 ? 0.373 -11.998 3.303 1.00 97.94 81 TYR A O 1
ATOM 623 N N . ALA A 1 82 ? -0.420 -13.863 2.342 1.00 96.94 82 ALA A N 1
ATOM 624 C CA . ALA A 1 82 ? -1.840 -13.505 2.424 1.00 96.94 82 ALA A CA 1
ATOM 625 C C . ALA A 1 82 ? -2.250 -12.932 3.798 1.00 96.94 82 ALA A C 1
ATOM 627 O O . ALA A 1 82 ? -2.101 -13.584 4.830 1.00 96.94 82 ALA A O 1
ATOM 628 N N . GLY A 1 83 ? -2.800 -11.713 3.802 1.00 94.06 83 GLY A N 1
ATOM 629 C CA . GLY A 1 83 ? -3.326 -11.036 4.991 1.00 94.06 83 GLY A CA 1
ATOM 630 C C . GLY A 1 83 ? -2.290 -10.526 5.999 1.00 94.06 83 GLY A C 1
ATOM 631 O O . GLY A 1 83 ? -2.690 -10.113 7.086 1.00 94.06 83 GLY A O 1
ATOM 632 N N . GLN A 1 84 ? -0.993 -10.544 5.679 1.00 94.94 84 GLN A N 1
ATOM 633 C CA . GLN A 1 84 ? 0.085 -10.257 6.639 1.00 94.94 84 GLN A CA 1
ATOM 634 C C . GLN A 1 84 ? 0.688 -8.853 6.510 1.00 94.94 84 GLN A C 1
ATOM 636 O O . GLN A 1 84 ? 1.406 -8.416 7.411 1.00 94.94 84 GLN A O 1
ATOM 641 N N . MET A 1 85 ? 0.431 -8.158 5.399 1.00 96.56 85 MET A N 1
ATOM 642 C CA . MET A 1 85 ? 1.154 -6.938 5.039 1.00 96.56 85 MET A CA 1
ATOM 643 C C . MET A 1 85 ? 0.331 -5.679 5.280 1.00 96.56 85 MET A C 1
ATOM 645 O O . MET A 1 85 ? -0.825 -5.579 4.863 1.00 96.56 85 MET A O 1
ATOM 649 N N . ASP A 1 86 ? 0.958 -4.681 5.899 1.00 94.94 86 ASP A N 1
ATOM 650 C CA . ASP A 1 86 ? 0.375 -3.349 6.082 1.00 94.94 86 ASP A CA 1
ATOM 651 C C . ASP A 1 86 ? 0.467 -2.543 4.792 1.00 94.94 86 ASP A C 1
ATOM 653 O O . ASP A 1 86 ? -0.417 -1.734 4.486 1.00 94.94 86 ASP A O 1
ATOM 657 N N . ALA A 1 87 ? 1.527 -2.792 4.022 1.00 98.00 87 ALA A N 1
ATOM 658 C CA . ALA A 1 87 ? 1.631 -2.305 2.669 1.00 98.00 87 ALA A CA 1
ATOM 659 C C . ALA A 1 87 ? 2.340 -3.266 1.717 1.00 98.00 87 ALA A C 1
ATOM 661 O O . ALA A 1 87 ? 3.177 -4.073 2.110 1.00 98.00 87 ALA A O 1
ATOM 662 N N . VAL A 1 88 ? 2.010 -3.121 0.441 1.00 98.75 88 VAL A N 1
ATOM 663 C CA . VAL A 1 88 ? 2.689 -3.772 -0.674 1.00 98.75 88 VAL A CA 1
ATOM 664 C C . VAL A 1 88 ? 3.181 -2.682 -1.621 1.00 98.75 88 VAL A C 1
ATOM 666 O O . VAL A 1 88 ? 2.485 -1.694 -1.863 1.00 98.75 88 VAL A O 1
ATOM 669 N N . VAL A 1 89 ? 4.389 -2.832 -2.144 1.00 98.62 89 VAL A N 1
ATOM 670 C CA . VAL A 1 89 ? 4.993 -1.919 -3.113 1.00 98.62 89 VAL A CA 1
ATOM 671 C C . VAL A 1 89 ? 5.429 -2.741 -4.314 1.00 98.62 89 VAL A C 1
ATOM 673 O O . VAL A 1 89 ? 6.030 -3.790 -4.150 1.00 98.62 89 VAL A O 1
ATOM 676 N N . SER A 1 90 ? 5.117 -2.286 -5.523 1.00 98.31 90 SER A N 1
ATOM 677 C CA . SER A 1 90 ? 5.660 -2.878 -6.744 1.00 98.31 90 SER A CA 1
ATOM 678 C C . SER A 1 90 ? 5.939 -1.777 -7.759 1.00 98.31 90 SER A C 1
ATOM 680 O O . SER A 1 90 ? 5.060 -0.981 -8.101 1.00 98.31 90 SER A O 1
ATOM 682 N N . THR A 1 91 ? 7.199 -1.664 -8.168 1.00 96.50 91 THR A N 1
ATOM 683 C CA . THR A 1 91 ? 7.702 -0.562 -8.993 1.00 96.50 91 THR A CA 1
ATOM 684 C C . THR A 1 91 ? 8.459 -1.141 -10.173 1.00 96.50 91 THR A C 1
ATOM 686 O O . THR A 1 91 ? 9.492 -1.757 -9.960 1.00 96.50 91 THR A O 1
ATOM 689 N N . HIS A 1 92 ? 7.957 -0.917 -11.388 1.00 95.50 92 HIS A N 1
ATOM 690 C CA . HIS A 1 92 ? 8.530 -1.446 -12.633 1.00 95.50 92 HIS A CA 1
ATOM 691 C C . HIS A 1 92 ? 8.759 -2.960 -12.591 1.00 95.50 92 HIS A C 1
ATOM 693 O O . HIS A 1 92 ? 9.857 -3.455 -12.803 1.00 95.50 92 HIS A O 1
ATOM 699 N N . ASN A 1 93 ? 7.703 -3.691 -12.232 1.00 96.62 93 ASN A N 1
ATOM 700 C CA . ASN A 1 93 ? 7.723 -5.150 -12.106 1.00 96.62 93 ASN A CA 1
ATOM 701 C C . ASN A 1 93 ? 6.632 -5.833 -12.952 1.00 96.62 93 ASN A C 1
ATOM 703 O O . ASN A 1 93 ? 6.857 -6.906 -13.509 1.00 96.62 93 ASN A O 1
ATOM 707 N N . LEU A 1 94 ? 5.446 -5.224 -13.095 1.00 96.94 94 LEU A N 1
ATOM 708 C CA . LEU A 1 94 ? 4.317 -5.840 -13.813 1.00 96.94 94 LEU A CA 1
ATOM 709 C C . LEU A 1 94 ? 4.644 -6.157 -15.277 1.00 96.94 94 LEU A C 1
ATOM 711 O O . LEU A 1 94 ? 4.146 -7.134 -15.828 1.00 96.94 94 LEU A O 1
ATOM 715 N N . GLU A 1 95 ? 5.479 -5.338 -15.902 1.00 96.75 95 GLU A N 1
ATOM 716 C CA . GLU A 1 95 ? 5.952 -5.495 -17.271 1.00 96.75 95 GLU A CA 1
ATOM 717 C C . GLU A 1 95 ? 6.921 -6.667 -17.464 1.00 96.75 95 GLU A C 1
ATOM 719 O O . GLU A 1 95 ? 7.107 -7.115 -18.598 1.00 96.75 95 GLU A O 1
ATOM 724 N N . HIS A 1 96 ? 7.496 -7.184 -16.375 1.00 95.44 96 HIS A N 1
ATOM 725 C CA . HIS A 1 96 ? 8.379 -8.350 -16.355 1.00 95.44 96 HIS A CA 1
ATOM 726 C C . HIS A 1 96 ? 7.647 -9.641 -15.963 1.00 95.44 96 HIS A C 1
ATOM 728 O O . HIS A 1 96 ? 8.216 -10.721 -16.100 1.00 95.44 96 HIS A O 1
ATOM 734 N N . CYS A 1 97 ? 6.404 -9.556 -15.482 1.00 94.62 97 CYS A N 1
ATOM 735 C CA . CYS A 1 97 ? 5.655 -10.705 -14.979 1.00 94.62 97 CYS A CA 1
ATOM 736 C C . CYS A 1 97 ? 5.080 -11.572 -16.113 1.00 94.62 97 CYS A C 1
ATOM 738 O O . CYS A 1 97 ? 4.431 -11.056 -17.025 1.00 94.62 97 CYS A O 1
ATOM 740 N N . ASP A 1 98 ? 5.213 -12.896 -15.985 1.00 92.19 98 ASP A N 1
ATOM 741 C CA . ASP A 1 98 ? 4.565 -13.875 -16.875 1.00 92.19 98 ASP A CA 1
ATOM 742 C C . ASP A 1 98 ? 3.027 -13.807 -16.756 1.00 92.19 98 ASP A C 1
ATOM 744 O O . ASP A 1 98 ? 2.299 -13.816 -17.752 1.00 92.19 98 ASP A O 1
ATOM 748 N N . GLU A 1 99 ? 2.533 -13.697 -15.516 1.00 93.06 99 GLU A N 1
ATOM 749 C CA . GLU A 1 99 ? 1.110 -13.708 -15.150 1.00 93.06 99 GLU A CA 1
ATOM 750 C C . GLU A 1 99 ? 0.727 -12.437 -14.355 1.00 93.06 99 GLU A C 1
ATOM 752 O O . GLU A 1 99 ? 0.435 -12.514 -13.158 1.00 93.06 99 GLU A O 1
ATOM 757 N N . PRO A 1 100 ? 0.717 -11.237 -14.971 1.00 94.88 100 PRO A N 1
ATOM 758 C CA . PRO A 1 100 ? 0.563 -9.972 -14.243 1.00 94.88 100 PRO A CA 1
ATOM 759 C C . PRO A 1 100 ? -0.757 -9.863 -13.468 1.00 94.88 100 PRO A C 1
ATOM 761 O O . PRO A 1 100 ? -0.786 -9.274 -12.391 1.00 94.88 100 PRO A O 1
ATOM 764 N N . GLU A 1 101 ? -1.849 -10.453 -13.965 1.00 94.62 101 GLU A N 1
ATOM 765 C CA . GLU A 1 101 ? -3.132 -10.460 -13.248 1.00 94.62 101 GLU A CA 1
ATOM 766 C C . GLU A 1 101 ? -3.064 -11.276 -11.952 1.00 94.62 101 GLU A C 1
ATOM 768 O O . GLU A 1 101 ? -3.515 -10.799 -10.911 1.00 94.62 101 GLU A O 1
ATOM 773 N N . ARG A 1 102 ? -2.419 -12.450 -11.988 1.00 96.25 102 ARG A N 1
ATOM 774 C CA . ARG A 1 102 ? -2.209 -13.291 -10.804 1.00 96.25 102 ARG A CA 1
ATOM 775 C C . ARG A 1 102 ? -1.261 -12.626 -9.804 1.00 96.25 102 ARG A C 1
ATOM 777 O O . ARG A 1 102 ? -1.450 -12.737 -8.598 1.00 96.25 102 ARG A O 1
ATOM 784 N N . VAL A 1 103 ? -0.268 -11.878 -10.284 1.00 97.81 103 VAL A N 1
ATOM 785 C CA . VAL A 1 103 ? 0.599 -11.073 -9.409 1.00 97.81 103 VAL A CA 1
ATOM 786 C C . VAL A 1 103 ? -0.199 -9.954 -8.732 1.00 97.81 103 VAL A C 1
ATOM 788 O O . VAL A 1 103 ? -0.043 -9.741 -7.532 1.00 97.81 103 VAL A O 1
ATOM 791 N N . ILE A 1 104 ? -1.113 -9.281 -9.444 1.00 98.06 104 ILE A N 1
ATOM 792 C CA . ILE A 1 104 ? -2.036 -8.308 -8.833 1.00 98.06 104 ILE A CA 1
ATOM 793 C C . ILE A 1 104 ? -2.933 -8.984 -7.783 1.00 98.06 104 ILE A C 1
ATOM 795 O O . ILE A 1 104 ? -3.110 -8.422 -6.699 1.00 98.06 104 ILE A O 1
ATOM 799 N N . ASP A 1 105 ? -3.453 -10.186 -8.057 1.00 97.31 105 ASP A N 1
ATOM 800 C CA . ASP A 1 105 ? -4.186 -10.991 -7.067 1.00 97.31 105 ASP A CA 1
ATOM 801 C C . ASP A 1 105 ? -3.367 -11.239 -5.808 1.00 97.31 105 ASP A C 1
ATOM 803 O O . ASP A 1 105 ? -3.822 -10.941 -4.702 1.00 97.31 105 ASP A O 1
ATOM 807 N N . ALA A 1 106 ? -2.150 -11.748 -5.976 1.00 98.19 106 ALA A N 1
ATOM 808 C CA . ALA A 1 106 ? -1.283 -12.097 -4.868 1.00 98.19 106 ALA A CA 1
ATOM 809 C C . ALA A 1 106 ? -0.899 -10.863 -4.037 1.00 98.19 106 ALA A C 1
ATOM 811 O O . ALA A 1 106 ? -0.971 -10.905 -2.809 1.00 98.19 106 ALA A O 1
ATOM 812 N N . MET A 1 107 ? -0.604 -9.729 -4.685 1.00 98.62 107 MET A N 1
ATOM 813 C CA . MET A 1 107 ? -0.337 -8.456 -4.006 1.00 98.62 107 MET A CA 1
ATOM 814 C C . MET A 1 107 ? -1.528 -7.984 -3.166 1.00 98.62 107 MET A C 1
ATOM 816 O O . MET A 1 107 ? -1.364 -7.616 -2.005 1.00 98.62 107 MET A O 1
ATOM 820 N N . VAL A 1 108 ? -2.745 -8.005 -3.716 1.00 98.19 108 VAL A N 1
ATOM 821 C CA . VAL A 1 108 ? -3.942 -7.597 -2.960 1.00 98.19 108 VAL A CA 1
ATOM 822 C C . VAL A 1 108 ? -4.275 -8.613 -1.861 1.00 98.19 108 VAL A C 1
ATOM 824 O O . VAL A 1 108 ? -4.733 -8.233 -0.781 1.00 98.19 108 VAL A O 1
ATOM 827 N N . SER A 1 109 ? -4.031 -9.903 -2.092 1.00 97.12 109 SER A N 1
ATOM 828 C CA . SER A 1 109 ? -4.197 -10.955 -1.086 1.00 97.12 109 SER A CA 1
ATOM 829 C C . SER A 1 109 ? -3.247 -10.756 0.098 1.00 97.12 109 SER A C 1
ATOM 831 O O . SER A 1 109 ? -3.701 -10.804 1.243 1.00 97.12 109 SER A O 1
ATOM 833 N N . ALA A 1 110 ? -1.975 -10.432 -0.164 1.00 98.25 110 ALA A N 1
ATOM 834 C CA . ALA A 1 110 ? -0.943 -10.204 0.847 1.00 98.25 110 ALA A CA 1
ATOM 835 C C . ALA A 1 110 ? -1.292 -9.083 1.837 1.00 98.25 110 ALA A C 1
ATOM 837 O O . ALA A 1 110 ? -0.929 -9.142 3.011 1.00 98.25 110 ALA A O 1
ATOM 838 N N . LEU A 1 111 ? -2.051 -8.078 1.396 1.00 97.44 111 LEU A N 1
ATOM 839 C CA . LEU A 1 111 ? -2.515 -7.008 2.273 1.00 97.44 111 LEU A CA 1
ATOM 840 C C . LEU A 1 111 ? -3.481 -7.522 3.344 1.00 97.44 111 LEU A C 1
ATOM 842 O O . LEU A 1 111 ? -4.473 -8.198 3.046 1.00 97.44 111 LEU A O 1
ATOM 846 N N . ARG A 1 112 ? -3.280 -7.086 4.586 1.00 93.12 112 ARG A N 1
ATOM 847 C CA . ARG A 1 112 ? -4.333 -7.121 5.608 1.00 93.12 112 ARG A CA 1
ATOM 848 C C . ARG A 1 112 ? -5.502 -6.197 5.212 1.00 93.12 112 ARG A C 1
ATOM 850 O O . ARG A 1 112 ? -5.308 -5.283 4.403 1.00 93.12 112 ARG A O 1
ATOM 857 N N . PRO A 1 113 ? -6.715 -6.370 5.768 1.00 90.25 113 PRO A N 1
ATOM 858 C CA . PRO A 1 113 ? -7.786 -5.384 5.608 1.00 90.25 113 PRO A CA 1
ATOM 859 C C . PRO A 1 113 ? -7.316 -3.972 5.993 1.00 90.25 113 PRO A C 1
ATOM 861 O O . PRO A 1 113 ? -6.662 -3.792 7.017 1.00 90.25 113 PRO A O 1
ATOM 864 N N . GLY A 1 114 ? -7.608 -2.970 5.162 1.00 90.06 114 GLY A N 1
ATOM 865 C CA . GLY A 1 114 ? -7.108 -1.601 5.343 1.00 90.06 114 GLY A CA 1
ATOM 866 C C . GLY A 1 114 ? -5.647 -1.374 4.924 1.00 90.06 114 GLY A C 1
ATOM 867 O O . GLY A 1 114 ? -5.191 -0.230 4.943 1.00 90.06 114 GLY A O 1
ATOM 868 N N . GLY A 1 115 ? -4.911 -2.424 4.538 1.00 94.38 115 GLY A N 1
ATOM 869 C CA . GLY A 1 115 ? -3.552 -2.320 4.007 1.00 94.38 115 GLY A CA 1
ATOM 870 C C . GLY A 1 115 ? -3.502 -1.563 2.677 1.00 94.38 115 GLY A C 1
ATOM 871 O O . GLY A 1 115 ? -4.503 -1.468 1.962 1.00 94.38 115 GLY A O 1
ATOM 872 N N . ARG A 1 116 ? -2.339 -1.002 2.338 1.00 97.19 116 ARG A N 1
ATOM 873 C CA . ARG A 1 116 ? -2.172 -0.105 1.180 1.00 97.19 116 ARG A CA 1
ATOM 874 C C . ARG A 1 116 ? -1.238 -0.693 0.124 1.00 97.19 116 ARG A C 1
ATOM 876 O O . ARG A 1 116 ? -0.215 -1.268 0.459 1.00 97.19 116 ARG A O 1
ATOM 883 N N . LEU A 1 117 ? -1.538 -0.497 -1.154 1.00 98.69 117 LEU A N 1
ATOM 884 C CA . LEU A 1 117 ? -0.694 -0.925 -2.271 1.00 98.69 117 LEU A CA 1
ATOM 885 C C . LEU A 1 117 ? -0.241 0.277 -3.098 1.00 98.69 117 LEU A C 1
ATOM 887 O O . LEU A 1 117 ? -1.067 1.079 -3.534 1.00 98.69 117 LEU A O 1
ATOM 891 N N . TYR A 1 118 ? 1.067 0.357 -3.335 1.00 98.75 118 TYR A N 1
ATOM 892 C CA . TYR A 1 118 ? 1.690 1.239 -4.316 1.00 98.75 118 TYR A CA 1
ATOM 893 C C . TYR A 1 118 ? 2.053 0.444 -5.568 1.00 98.75 118 TYR A C 1
ATOM 895 O O . TYR A 1 118 ? 2.786 -0.541 -5.488 1.00 98.75 118 TYR A O 1
ATOM 903 N N . LEU A 1 119 ? 1.592 0.913 -6.725 1.00 98.50 119 LEU A N 1
ATOM 904 C CA . LEU A 1 119 ? 1.972 0.390 -8.032 1.00 98.50 119 LEU A CA 1
ATOM 905 C C . LEU A 1 119 ? 2.528 1.508 -8.906 1.00 98.50 119 LEU A C 1
ATOM 907 O O . LEU A 1 119 ? 1.885 2.548 -9.071 1.00 98.50 119 LEU A O 1
ATOM 911 N N . ALA A 1 120 ? 3.684 1.262 -9.514 1.00 98.00 120 ALA A N 1
ATOM 912 C CA . ALA A 1 120 ? 4.221 2.082 -10.590 1.00 98.00 120 ALA A CA 1
ATOM 913 C C . ALA A 1 120 ? 4.709 1.197 -11.738 1.00 98.00 120 ALA A C 1
ATOM 915 O O . ALA A 1 120 ? 5.353 0.181 -11.497 1.00 98.00 120 ALA A O 1
ATOM 916 N N . PHE A 1 121 ? 4.385 1.575 -12.972 1.00 98.00 121 PHE A N 1
ATOM 917 C CA . PHE A 1 121 ? 4.766 0.835 -14.178 1.00 98.00 121 PHE A CA 1
ATOM 918 C C . PHE A 1 121 ? 4.810 1.758 -15.408 1.00 98.00 121 PHE A C 1
ATOM 920 O O . PHE A 1 121 ? 4.189 2.830 -15.381 1.00 98.00 121 PHE A O 1
ATOM 927 N N . PRO A 1 122 ? 5.495 1.379 -16.503 1.00 97.88 122 PRO A N 1
ATOM 928 C CA . PRO A 1 122 ? 5.551 2.171 -17.724 1.00 97.88 122 PRO A CA 1
ATOM 929 C C . PRO A 1 122 ? 4.153 2.421 -18.300 1.00 97.88 122 PRO A C 1
ATOM 931 O O . PRO A 1 122 ? 3.303 1.534 -18.349 1.00 97.88 122 PRO A O 1
ATOM 934 N N . CYS A 1 123 ? 3.891 3.640 -18.760 1.00 97.56 123 CYS A N 1
ATOM 935 C CA . CYS A 1 123 ? 2.664 3.967 -19.468 1.00 97.56 123 CYS A CA 1
ATOM 936 C C . CYS A 1 123 ? 2.642 3.312 -20.850 1.00 97.56 123 CYS A C 1
ATOM 938 O O . CYS A 1 123 ? 3.681 3.096 -21.476 1.00 97.56 123 CYS A O 1
ATOM 940 N N . GLU A 1 124 ? 1.441 3.062 -21.364 1.00 97.88 124 GLU A N 1
ATOM 941 C CA . GLU A 1 124 ? 1.245 2.445 -22.678 1.00 97.88 124 GLU A CA 1
ATOM 942 C C . GLU A 1 124 ? 1.895 3.268 -23.802 1.00 97.88 124 GLU A C 1
ATOM 944 O O . GLU A 1 124 ? 2.430 2.717 -24.758 1.00 97.88 124 GLU A O 1
ATOM 949 N N . GLU A 1 125 ? 1.916 4.595 -23.663 1.00 97.88 125 GLU A N 1
ATOM 950 C CA . GLU A 1 125 ? 2.497 5.522 -24.631 1.00 97.88 125 GLU A CA 1
ATOM 951 C C . GLU A 1 125 ? 4.032 5.437 -24.716 1.00 97.88 125 GLU A C 1
ATOM 953 O O . GLU A 1 125 ? 4.615 5.896 -25.703 1.00 97.88 125 GLU A O 1
ATOM 958 N N . SER A 1 126 ? 4.693 4.828 -23.725 1.00 97.94 126 SER A N 1
ATOM 959 C CA . SER A 1 126 ? 6.156 4.717 -23.672 1.00 97.94 126 SER A CA 1
ATOM 960 C C . SER A 1 126 ? 6.752 3.917 -24.833 1.00 97.94 126 SER A C 1
ATOM 962 O O . SER A 1 126 ? 7.903 4.144 -25.203 1.00 97.94 126 SER A O 1
ATOM 964 N N . VAL A 1 127 ? 5.970 3.059 -25.496 1.00 97.94 127 VAL A N 1
ATOM 965 C CA . VAL A 1 127 ? 6.384 2.347 -26.720 1.00 97.94 127 VAL A CA 1
ATOM 966 C C . VAL A 1 127 ? 6.738 3.298 -27.872 1.00 97.94 127 VAL A C 1
ATOM 968 O O . VAL A 1 127 ? 7.488 2.929 -28.776 1.00 97.94 127 VAL A O 1
ATOM 971 N N . HIS A 1 128 ? 6.234 4.535 -27.834 1.00 98.06 128 HIS A N 1
ATOM 972 C CA . HIS A 1 128 ? 6.466 5.566 -28.847 1.00 98.06 128 HIS A CA 1
ATOM 973 C C . HIS A 1 128 ? 7.488 6.627 -28.420 1.00 98.06 128 HIS A C 1
ATOM 975 O O . HIS A 1 128 ? 7.774 7.546 -29.190 1.00 98.06 128 HIS A O 1
ATOM 981 N N . PHE A 1 129 ? 8.034 6.547 -27.204 1.00 98.00 129 PHE A N 1
ATOM 982 C CA . PHE A 1 129 ? 8.990 7.544 -26.721 1.00 98.00 129 PHE A CA 1
ATOM 983 C C . PHE A 1 129 ? 10.370 7.376 -27.375 1.00 98.00 129 PHE A C 1
ATOM 985 O O . PHE A 1 129 ? 10.683 6.320 -27.924 1.00 98.00 129 PHE A O 1
ATOM 992 N N . PRO A 1 130 ? 11.237 8.399 -27.346 1.00 97.50 130 PRO A N 1
ATOM 993 C CA . PRO A 1 130 ? 12.616 8.243 -27.784 1.00 97.50 130 PRO A CA 1
ATOM 994 C C . PRO A 1 130 ? 13.364 7.223 -26.923 1.00 97.50 130 PRO A C 1
ATOM 996 O O . PRO A 1 130 ? 13.213 7.204 -25.704 1.00 97.50 130 PRO A O 1
ATOM 999 N N . LYS A 1 131 ? 14.248 6.445 -27.548 1.00 97.19 131 LYS A N 1
ATOM 1000 C CA . LYS A 1 131 ? 15.153 5.544 -26.830 1.00 97.19 131 LYS A CA 1
ATOM 1001 C C . LYS A 1 131 ? 16.190 6.318 -26.013 1.00 97.19 131 LYS A C 1
ATOM 1003 O O . LYS A 1 131 ? 16.820 7.259 -26.529 1.00 97.19 131 LYS A O 1
ATOM 1008 N N . ARG A 1 132 ? 16.394 5.923 -24.756 1.00 96.50 132 ARG A N 1
ATOM 1009 C CA . ARG A 1 132 ? 17.411 6.483 -23.848 1.00 96.50 132 ARG A CA 1
ATOM 1010 C C . ARG A 1 132 ? 17.981 5.395 -22.943 1.00 96.50 132 ARG A C 1
ATOM 1012 O O . ARG A 1 132 ? 17.248 4.566 -22.417 1.00 96.50 132 ARG A O 1
ATOM 1019 N N . ALA A 1 133 ? 19.286 5.457 -22.682 1.00 95.62 133 ALA A N 1
ATOM 1020 C CA . ALA A 1 133 ? 19.880 4.683 -21.596 1.00 95.62 133 ALA 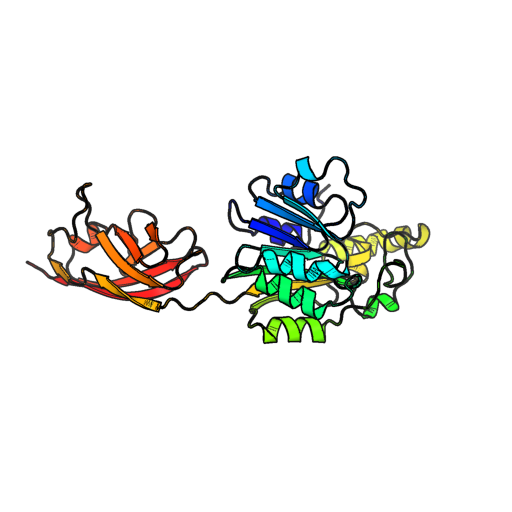A CA 1
ATOM 1021 C C . ALA A 1 133 ? 19.214 5.059 -20.258 1.00 95.62 133 ALA A C 1
ATOM 1023 O O . ALA A 1 133 ? 18.971 6.243 -20.008 1.00 95.62 133 ALA A O 1
ATOM 1024 N N . GLY A 1 134 ? 18.919 4.058 -19.425 1.00 91.56 134 GLY A N 1
ATOM 1025 C CA . GLY A 1 134 ? 18.076 4.201 -18.230 1.00 91.56 134 GLY A CA 1
ATOM 1026 C C . GLY A 1 134 ? 16.567 4.094 -18.495 1.00 91.56 134 GLY A C 1
ATOM 1027 O O . GLY A 1 134 ? 15.791 4.535 -17.659 1.00 91.56 134 GLY A O 1
ATOM 1028 N N . CYS A 1 135 ? 16.182 3.511 -19.640 1.00 93.69 135 CYS A N 1
ATOM 1029 C CA . CYS A 1 135 ? 14.820 3.127 -20.028 1.00 93.69 135 CYS A CA 1
ATOM 1030 C C . CYS A 1 135 ? 13.835 4.304 -20.142 1.00 93.69 135 CYS A C 1
ATOM 1032 O O . CYS A 1 135 ? 13.215 4.702 -19.166 1.00 93.69 135 CYS A O 1
ATOM 1034 N N . LEU A 1 136 ? 13.679 4.892 -21.336 1.00 97.00 136 LEU A N 1
ATOM 1035 C CA . LEU A 1 136 ? 12.610 5.878 -21.603 1.00 97.00 136 LEU A CA 1
ATOM 1036 C C . LEU A 1 136 ? 11.556 5.339 -22.568 1.00 97.00 136 LEU A C 1
ATOM 1038 O O . LEU A 1 136 ? 10.389 5.719 -22.491 1.00 97.00 136 LEU A O 1
ATOM 1042 N N . ASN A 1 137 ? 11.968 4.475 -23.489 1.00 98.06 137 ASN A N 1
ATOM 1043 C CA . ASN A 1 137 ? 11.062 3.705 -24.316 1.00 98.06 137 ASN A CA 1
ATOM 1044 C C . ASN A 1 137 ? 10.886 2.316 -23.699 1.00 98.06 137 ASN A C 1
ATOM 1046 O O . ASN A 1 137 ? 11.860 1.720 -23.250 1.00 98.06 137 ASN A O 1
ATOM 1050 N N . PHE A 1 138 ? 9.671 1.770 -23.741 1.00 97.50 138 PHE A N 1
ATOM 1051 C CA . PHE A 1 138 ? 9.397 0.410 -23.265 1.00 97.50 138 PHE A CA 1
ATOM 1052 C C . PHE A 1 138 ? 10.370 -0.637 -23.841 1.00 97.50 138 PHE A C 1
ATOM 1054 O O . PHE A 1 138 ? 10.804 -1.535 -23.140 1.00 97.50 138 PHE A O 1
ATOM 1061 N N . PHE A 1 139 ? 10.772 -0.506 -25.104 1.00 97.06 139 PHE A N 1
ATOM 1062 C CA . PHE A 1 139 ? 11.693 -1.423 -25.781 1.00 97.06 139 PHE A CA 1
ATOM 1063 C C . PHE A 1 139 ? 13.183 -1.083 -25.582 1.00 97.06 139 PHE A C 1
ATOM 1065 O O . PHE A 1 139 ? 14.024 -1.536 -26.372 1.00 97.06 139 PHE A O 1
ATOM 1072 N N . ASP A 1 140 ? 13.524 -0.221 -24.620 1.00 96.38 140 ASP A N 1
ATOM 1073 C CA . ASP A 1 140 ? 14.912 -0.005 -24.189 1.00 96.38 140 ASP A CA 1
ATOM 1074 C C . ASP A 1 140 ? 15.393 -1.142 -23.277 1.00 96.38 140 ASP A C 1
ATOM 1076 O O . ASP A 1 140 ? 16.574 -1.492 -23.322 1.00 96.38 140 ASP A O 1
ATOM 1080 N N . ASP A 1 141 ? 14.481 -1.753 -22.516 1.00 93.75 141 ASP A N 1
ATOM 1081 C CA . ASP A 1 141 ? 14.734 -2.959 -21.735 1.00 93.75 141 ASP A CA 1
ATOM 1082 C C . ASP A 1 141 ? 14.279 -4.201 -22.515 1.00 93.75 141 ASP A C 1
ATOM 1084 O O . ASP A 1 141 ? 13.173 -4.261 -23.054 1.00 93.75 141 ASP A O 1
ATOM 1088 N N . ARG A 1 142 ? 15.159 -5.200 -22.615 1.00 93.88 142 ARG A N 1
ATOM 1089 C CA . ARG A 1 142 ? 14.888 -6.452 -23.337 1.00 93.88 142 ARG A CA 1
ATOM 1090 C C . ARG A 1 142 ? 14.173 -7.494 -22.483 1.00 93.88 142 ARG A C 1
ATOM 1092 O O . ARG A 1 142 ? 13.713 -8.488 -23.033 1.00 93.88 142 ARG A O 1
ATOM 1099 N N . THR A 1 143 ? 14.135 -7.294 -21.171 1.00 91.81 143 THR A N 1
ATOM 1100 C CA . THR A 1 143 ? 13.479 -8.187 -20.211 1.00 91.81 143 THR A CA 1
ATOM 1101 C C . THR A 1 143 ? 11.991 -7.872 -20.055 1.00 91.81 143 THR A C 1
ATOM 1103 O O . THR A 1 143 ? 11.246 -8.699 -19.537 1.00 91.81 143 THR A O 1
ATOM 1106 N N . HIS A 1 144 ? 11.534 -6.714 -20.544 1.00 95.56 144 HIS A N 1
ATOM 1107 C CA . HIS A 1 144 ? 10.116 -6.388 -20.616 1.00 95.56 144 HIS A CA 1
ATOM 1108 C C . HIS A 1 144 ? 9.363 -7.374 -21.514 1.00 95.56 144 HIS A C 1
ATOM 1110 O O . HIS A 1 144 ? 9.691 -7.560 -22.688 1.00 95.56 144 HIS A O 1
ATOM 1116 N N . GLN A 1 145 ? 8.297 -7.954 -20.972 1.00 94.62 145 GLN A N 1
ATOM 1117 C CA . GLN A 1 145 ? 7.477 -8.950 -21.652 1.00 94.62 145 GLN A CA 1
ATOM 1118 C C . GLN A 1 145 ? 6.220 -8.339 -22.265 1.00 94.62 145 GLN A C 1
ATOM 1120 O O . GLN A 1 145 ? 5.883 -8.595 -23.423 1.00 94.62 145 GLN A O 1
ATOM 1125 N N . ARG A 1 146 ? 5.499 -7.526 -21.485 1.00 94.75 146 ARG A N 1
ATOM 1126 C CA . ARG A 1 146 ? 4.202 -6.974 -21.885 1.00 94.75 146 ARG A CA 1
ATOM 1127 C C . ARG A 1 146 ? 4.015 -5.574 -21.334 1.00 94.75 146 ARG A C 1
ATOM 1129 O O . ARG A 1 146 ? 4.249 -5.330 -20.160 1.00 94.75 146 ARG A O 1
ATOM 1136 N N . VAL A 1 147 ? 3.524 -4.673 -22.181 1.00 96.19 147 VAL A N 1
ATOM 1137 C CA . VAL A 1 147 ? 3.139 -3.320 -21.767 1.00 96.19 147 VAL A CA 1
ATOM 1138 C C . VAL A 1 147 ? 1.955 -3.416 -20.797 1.00 96.19 147 VAL A C 1
ATOM 1140 O O . VAL A 1 147 ? 0.897 -3.913 -21.203 1.00 96.19 147 VAL A O 1
ATOM 1143 N N . PRO A 1 148 ? 2.086 -2.963 -19.537 1.00 96.25 148 PRO A N 1
ATOM 1144 C CA . PRO A 1 148 ? 0.989 -3.029 -18.582 1.00 96.25 148 PRO A CA 1
ATOM 1145 C C . PRO A 1 148 ? -0.164 -2.119 -19.010 1.00 96.25 148 PRO A C 1
ATOM 1147 O O . PRO A 1 148 ? 0.024 -0.947 -19.339 1.00 96.25 148 PRO A O 1
ATOM 1150 N N . SER A 1 149 ? -1.384 -2.657 -19.009 1.00 96.81 149 SER A N 1
ATOM 1151 C CA . SER A 1 149 ? -2.563 -1.906 -19.438 1.00 96.81 149 SER A CA 1
ATOM 1152 C C . SER A 1 149 ? -3.152 -1.106 -18.285 1.00 96.81 149 SER A C 1
ATOM 1154 O O . SER A 1 149 ? -3.623 -1.676 -17.304 1.00 96.81 149 SER A O 1
ATOM 1156 N N . TRP A 1 150 ? -3.226 0.218 -18.443 1.00 97.62 150 TRP A N 1
ATOM 1157 C CA . TRP A 1 150 ? -3.830 1.105 -17.445 1.00 97.62 150 TRP A CA 1
ATOM 1158 C C . TRP A 1 150 ? -5.259 0.682 -17.084 1.00 97.62 150 TRP A C 1
ATOM 1160 O O . TRP A 1 150 ? -5.595 0.545 -15.910 1.00 97.62 150 TRP A O 1
ATOM 1170 N N . ARG A 1 151 ? -6.101 0.447 -18.100 1.00 97.75 151 ARG A N 1
ATOM 1171 C CA . ARG A 1 151 ? -7.512 0.088 -17.907 1.00 97.75 151 ARG A CA 1
ATOM 1172 C C . ARG A 1 151 ? -7.652 -1.247 -17.177 1.00 97.75 151 ARG A C 1
ATOM 1174 O O . ARG A 1 151 ? -8.367 -1.311 -16.183 1.00 97.75 151 ARG A O 1
ATOM 1181 N N . SER A 1 152 ? -6.942 -2.272 -17.644 1.00 96.88 152 SER A N 1
ATOM 1182 C CA . SER A 1 152 ? -7.047 -3.630 -17.095 1.00 96.88 152 SER A CA 1
ATOM 1183 C C . SER A 1 152 ? -6.546 -3.687 -15.649 1.00 96.88 152 SER A C 1
ATOM 1185 O O . SER A 1 152 ? -7.186 -4.303 -14.805 1.00 96.88 152 SER A O 1
ATOM 1187 N N . THR A 1 153 ? -5.475 -2.954 -15.320 1.00 97.94 153 THR A N 1
ATOM 1188 C CA . THR A 1 153 ? -4.988 -2.833 -13.937 1.00 97.94 153 THR A CA 1
ATOM 1189 C C . THR A 1 153 ? -6.020 -2.166 -13.023 1.00 97.94 153 THR A C 1
ATOM 1191 O O . THR A 1 153 ? -6.263 -2.647 -11.917 1.00 97.94 153 THR A O 1
ATOM 1194 N N . LEU A 1 154 ? -6.673 -1.082 -13.465 1.00 98.38 154 LEU A N 1
ATOM 1195 C CA . LEU A 1 154 ? -7.727 -0.440 -12.670 1.00 98.38 154 LEU A CA 1
ATOM 1196 C C . LEU A 1 154 ? -8.947 -1.349 -12.475 1.00 98.38 154 LEU A C 1
ATOM 1198 O O . LEU A 1 154 ? -9.500 -1.392 -11.376 1.00 98.38 154 LEU A O 1
ATOM 1202 N N . GLU A 1 155 ? -9.369 -2.059 -13.522 1.00 97.75 155 GLU A N 1
ATOM 1203 C CA . GLU A 1 155 ? -10.478 -3.019 -13.464 1.00 97.75 155 GLU A CA 1
ATOM 1204 C C . GLU A 1 155 ? -10.158 -4.169 -12.510 1.00 97.75 155 GLU A C 1
ATOM 1206 O O . GLU A 1 155 ? -10.984 -4.497 -11.660 1.00 97.75 155 GLU A O 1
ATOM 1211 N N . ALA A 1 156 ? -8.937 -4.705 -12.567 1.00 97.31 156 ALA A N 1
ATOM 1212 C CA . ALA A 1 156 ? -8.472 -5.734 -11.650 1.00 97.31 156 ALA A CA 1
ATOM 1213 C C . ALA A 1 156 ? -8.536 -5.258 -10.186 1.00 97.31 156 ALA A C 1
ATOM 1215 O O . ALA A 1 156 ? -9.159 -5.905 -9.341 1.00 97.31 156 ALA A O 1
ATOM 1216 N N . LEU A 1 157 ? -7.963 -4.097 -9.870 1.00 98.25 157 LEU A N 1
ATOM 1217 C CA . LEU A 1 157 ? -8.003 -3.559 -8.506 1.00 98.25 157 LEU A CA 1
ATOM 1218 C C . LEU A 1 157 ? -9.446 -3.292 -8.038 1.00 98.25 157 LEU A C 1
ATOM 1220 O O . LEU A 1 157 ? -9.808 -3.637 -6.914 1.00 98.25 157 LEU A O 1
ATOM 1224 N N . SER A 1 158 ? -10.299 -2.757 -8.917 1.00 97.25 158 SER A N 1
ATOM 1225 C CA . SER A 1 158 ? -11.712 -2.486 -8.605 1.00 97.25 158 SER A CA 1
ATOM 1226 C C . SER A 1 158 ? -12.507 -3.767 -8.346 1.00 97.25 158 SER A C 1
ATOM 1228 O O . SER A 1 158 ? -13.292 -3.822 -7.404 1.00 97.25 158 SER A O 1
ATOM 1230 N N . ALA A 1 159 ? -12.281 -4.819 -9.139 1.00 95.88 159 ALA A N 1
ATOM 1231 C CA . ALA A 1 159 ? -12.934 -6.119 -8.973 1.00 95.88 159 ALA A CA 1
ATOM 1232 C C . ALA A 1 159 ? -12.610 -6.780 -7.621 1.00 95.88 159 ALA A C 1
ATOM 1234 O O . ALA A 1 159 ? -13.376 -7.607 -7.137 1.00 95.88 159 ALA A O 1
ATOM 1235 N N . ARG A 1 160 ? -11.498 -6.382 -6.990 1.00 94.31 160 ARG A N 1
ATOM 1236 C CA . ARG A 1 160 ? -11.063 -6.833 -5.658 1.00 94.31 160 ARG A CA 1
ATOM 1237 C C . ARG A 1 160 ? -11.539 -5.904 -4.531 1.00 94.31 160 ARG A C 1
ATOM 1239 O O . ARG A 1 160 ? -11.123 -6.056 -3.386 1.00 94.31 160 ARG A O 1
ATOM 1246 N N . GLY A 1 161 ? -12.399 -4.934 -4.851 1.00 94.88 161 GLY A N 1
ATOM 1247 C CA . GLY A 1 161 ? -12.964 -3.979 -3.901 1.00 94.88 161 GLY A CA 1
ATOM 1248 C C . GLY A 1 161 ? -11.982 -2.912 -3.417 1.00 94.88 161 GLY A C 1
ATOM 1249 O O . GLY A 1 161 ? -12.287 -2.228 -2.446 1.00 94.88 161 GLY A O 1
ATOM 1250 N N . CYS A 1 162 ? -10.810 -2.770 -4.047 1.00 96.88 162 CYS A N 1
ATOM 1251 C CA . CYS A 1 162 ? -9.819 -1.783 -3.633 1.00 96.88 162 CYS A CA 1
ATOM 1252 C C . CYS A 1 162 ? -10.328 -0.348 -3.823 1.00 96.88 162 CYS A C 1
ATOM 1254 O O . CYS A 1 162 ? -10.856 0.021 -4.874 1.00 96.88 162 CYS A O 1
ATOM 1256 N N . GLU A 1 163 ? -10.083 0.484 -2.819 1.00 96.12 163 GLU A N 1
ATOM 1257 C CA . GLU A 1 163 ? -10.388 1.909 -2.835 1.00 96.12 163 GLU A CA 1
ATOM 1258 C C . GLU A 1 163 ? -9.184 2.682 -3.382 1.00 96.12 163 GLU A C 1
ATOM 1260 O O . GLU A 1 163 ? -8.054 2.497 -2.929 1.00 96.12 163 GLU A O 1
ATOM 1265 N N . PHE A 1 164 ? -9.396 3.557 -4.366 1.00 97.62 164 PHE A N 1
ATOM 1266 C CA . PHE A 1 164 ? -8.314 4.350 -4.952 1.00 97.62 164 PHE A CA 1
ATOM 1267 C C . PHE A 1 164 ? -8.041 5.600 -4.118 1.00 97.62 164 PHE A C 1
ATOM 1269 O O . PHE A 1 164 ? -8.853 6.522 -4.103 1.00 97.62 164 PHE A O 1
ATOM 1276 N N . GLU A 1 165 ? -6.865 5.661 -3.497 1.00 96.75 165 GLU A N 1
ATOM 1277 C CA . GLU A 1 165 ? -6.382 6.863 -2.806 1.00 96.75 165 GLU A CA 1
ATOM 1278 C C . GLU A 1 165 ? -5.758 7.854 -3.798 1.00 96.75 165 GLU A C 1
ATOM 1280 O O . GLU A 1 165 ? -5.903 9.067 -3.661 1.00 96.75 165 GLU A O 1
ATOM 1285 N N . PHE A 1 166 ? -5.068 7.338 -4.818 1.00 98.12 166 PHE A N 1
ATOM 1286 C CA . PHE A 1 166 ? -4.475 8.130 -5.890 1.00 98.12 166 PHE A CA 1
ATOM 1287 C C . PHE A 1 166 ? -4.340 7.296 -7.164 1.00 98.12 166 PHE A C 1
ATOM 1289 O O . PHE A 1 166 ? -4.035 6.106 -7.117 1.00 98.12 166 PHE A O 1
ATOM 1296 N N . LYS A 1 167 ? -4.532 7.918 -8.328 1.00 97.94 167 LYS A N 1
ATOM 1297 C CA . LYS A 1 167 ? -4.231 7.294 -9.619 1.00 97.94 167 LYS A CA 1
ATOM 1298 C C . LYS A 1 167 ? -3.895 8.361 -10.654 1.00 97.94 167 LYS A C 1
ATOM 1300 O O . LYS A 1 167 ? -4.665 9.296 -10.857 1.00 97.94 167 LYS A O 1
ATOM 1305 N N . ALA A 1 168 ? -2.767 8.204 -11.335 1.00 97.94 168 ALA A N 1
ATOM 1306 C CA . ALA A 1 168 ? -2.383 9.050 -12.454 1.00 97.94 168 ALA A CA 1
ATOM 1307 C C . ALA A 1 168 ? -1.764 8.206 -13.568 1.00 97.94 168 ALA A C 1
ATOM 1309 O O . ALA A 1 168 ? -0.688 7.629 -13.405 1.00 97.94 168 ALA A O 1
ATOM 1310 N N . LYS A 1 169 ? -2.434 8.175 -14.725 1.00 97.62 169 LYS A N 1
ATOM 1311 C CA . LYS A 1 169 ? -1.820 7.692 -15.963 1.00 97.62 169 LYS A CA 1
ATOM 1312 C C . LYS A 1 169 ? -0.786 8.727 -16.390 1.00 97.62 169 LYS A C 1
ATOM 1314 O O . LYS A 1 169 ? -1.125 9.911 -16.432 1.00 97.62 169 LYS A O 1
ATOM 1319 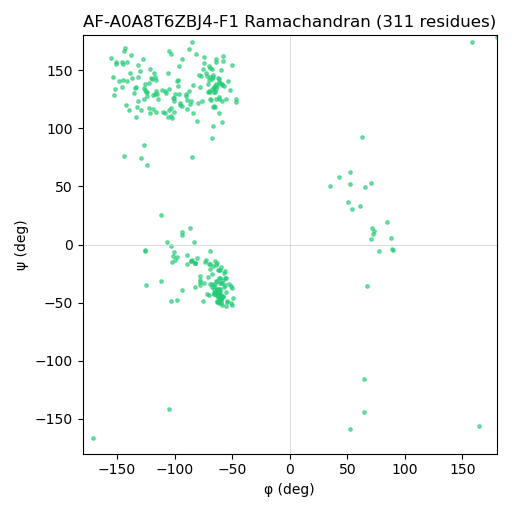N N . ARG A 1 170 ? 0.436 8.301 -16.724 1.00 96.81 170 ARG A N 1
ATOM 1320 C CA . ARG A 1 170 ? 1.527 9.212 -17.121 1.00 96.81 170 ARG A CA 1
ATOM 1321 C C . ARG A 1 170 ? 1.736 10.317 -16.083 1.00 96.81 170 ARG A C 1
ATOM 1323 O O . ARG A 1 170 ? 1.508 11.491 -16.362 1.00 96.81 170 ARG A O 1
ATOM 1330 N N . TYR A 1 171 ? 2.102 9.947 -14.863 1.00 96.94 171 TYR A N 1
ATOM 1331 C CA . TYR A 1 171 ? 2.287 10.880 -13.762 1.00 96.94 171 TYR A CA 1
ATOM 1332 C C . TYR A 1 171 ? 3.442 11.855 -14.050 1.00 96.94 171 TYR A C 1
ATOM 1334 O O . TYR A 1 171 ? 4.562 11.457 -14.365 1.00 96.94 171 TYR A O 1
ATOM 1342 N N . ARG A 1 172 ? 3.154 13.162 -13.972 1.00 96.50 172 ARG A N 1
ATOM 1343 C CA . ARG A 1 172 ? 4.092 14.256 -14.294 1.00 96.50 172 ARG A CA 1
ATOM 1344 C C . ARG A 1 172 ? 4.126 15.266 -13.143 1.00 96.50 172 ARG A C 1
ATOM 1346 O O . ARG A 1 172 ? 3.520 16.331 -13.251 1.00 96.50 172 ARG A O 1
ATOM 1353 N N . PRO A 1 173 ? 4.772 14.940 -12.012 1.00 94.69 173 PRO A N 1
ATOM 1354 C CA . PRO A 1 173 ? 4.858 15.850 -10.871 1.00 94.69 173 PRO A CA 1
ATOM 1355 C C . PRO A 1 173 ? 5.540 17.164 -11.279 1.00 94.69 173 PRO A C 1
ATOM 1357 O O . PRO A 1 173 ? 6.671 17.151 -11.771 1.00 94.69 173 PRO A O 1
ATOM 1360 N N . CYS A 1 174 ? 4.859 18.298 -11.069 1.00 94.00 174 CYS A N 1
ATOM 1361 C CA . CYS A 1 174 ? 5.255 19.603 -11.616 1.00 94.00 174 CYS A CA 1
ATOM 1362 C C . CYS A 1 174 ? 6.733 19.975 -11.378 1.00 94.00 174 CYS A C 1
ATOM 1364 O O . CYS A 1 174 ? 7.383 20.372 -12.345 1.00 94.00 174 CYS A O 1
ATOM 1366 N N . PRO A 1 175 ? 7.316 19.816 -10.168 1.00 93.31 175 PRO A N 1
ATOM 1367 C CA . PRO A 1 175 ? 8.720 20.174 -9.946 1.00 93.31 175 PRO A CA 1
ATOM 1368 C C . PRO A 1 175 ? 9.700 19.367 -10.812 1.00 93.31 175 PRO A C 1
ATOM 1370 O O . PRO A 1 175 ? 10.623 19.932 -11.401 1.00 93.31 175 PRO A O 1
ATOM 1373 N N . LEU A 1 176 ? 9.485 18.053 -10.943 1.00 94.38 176 LEU A N 1
ATOM 1374 C CA . LEU A 1 176 ? 10.332 17.196 -11.778 1.00 94.38 176 LEU A CA 1
ATOM 1375 C C . LEU A 1 176 ? 10.060 17.397 -13.265 1.00 94.38 176 LEU A C 1
ATOM 1377 O O . LEU A 1 176 ? 10.994 17.312 -14.055 1.00 94.38 176 LEU A O 1
ATOM 1381 N N . TRP A 1 177 ? 8.818 17.699 -13.646 1.00 96.06 177 TRP A N 1
ATOM 1382 C CA . TRP A 1 177 ? 8.477 18.047 -15.022 1.00 96.06 177 TRP A CA 1
ATOM 1383 C C . TRP A 1 177 ? 9.209 19.319 -15.477 1.00 96.06 177 TRP A C 1
ATOM 1385 O O . TRP A 1 177 ? 9.829 19.312 -16.539 1.00 96.06 177 TRP A O 1
ATOM 1395 N N . ILE A 1 178 ? 9.223 20.375 -14.649 1.00 96.19 178 ILE A N 1
ATOM 1396 C CA . ILE A 1 178 ? 9.986 21.609 -14.916 1.00 96.19 178 ILE A CA 1
ATOM 1397 C C . ILE A 1 178 ? 11.480 21.288 -15.038 1.00 96.19 178 ILE A C 1
ATOM 1399 O O . ILE A 1 178 ? 12.132 21.732 -15.983 1.00 96.19 178 ILE A O 1
ATOM 1403 N N . ARG A 1 179 ? 12.027 20.476 -14.120 1.00 95.19 179 ARG A N 1
ATOM 1404 C CA . ARG A 1 179 ? 13.423 20.015 -14.200 1.00 95.19 179 ARG A CA 1
ATOM 1405 C C . ARG A 1 179 ? 13.682 19.270 -15.511 1.00 95.19 179 ARG A C 1
ATOM 1407 O O . ARG A 1 179 ? 14.683 19.520 -16.171 1.00 95.19 179 ARG A O 1
ATOM 1414 N N . GLY A 1 180 ? 12.772 18.392 -15.914 1.00 95.88 180 GLY A N 1
ATOM 1415 C CA . GLY A 1 180 ? 12.858 17.661 -17.171 1.00 95.88 180 GLY A CA 1
ATOM 1416 C C . GLY A 1 180 ? 12.895 18.595 -18.376 1.00 95.88 180 GLY A C 1
ATOM 1417 O O . GLY A 1 180 ? 13.782 18.459 -19.210 1.00 95.88 180 GLY A O 1
ATOM 1418 N N . LEU A 1 181 ? 12.017 19.601 -18.424 1.00 97.31 181 LEU A N 1
ATOM 1419 C CA . LEU A 1 181 ? 11.999 20.604 -19.492 1.00 97.31 181 LEU A CA 1
ATOM 1420 C C . LEU A 1 181 ? 13.341 21.347 -19.610 1.00 97.31 181 LEU A C 1
ATOM 1422 O O . LEU A 1 181 ? 13.856 21.514 -20.713 1.00 97.31 181 LEU A O 1
ATOM 1426 N N . LEU A 1 182 ? 13.920 21.765 -18.479 1.00 97.12 182 LEU A N 1
ATOM 1427 C CA . LEU A 1 182 ? 15.188 22.503 -18.446 1.00 97.12 182 LEU A CA 1
ATOM 1428 C C . LEU A 1 182 ? 16.380 21.664 -18.921 1.00 97.12 182 LEU A C 1
ATOM 1430 O O . LEU A 1 182 ? 17.291 22.193 -19.557 1.00 97.12 182 LEU A O 1
ATOM 1434 N N . PHE A 1 183 ? 16.390 20.367 -18.609 1.00 96.50 183 PHE A N 1
ATOM 1435 C CA . PHE A 1 183 ? 17.534 19.500 -18.880 1.00 96.50 183 PHE A CA 1
ATOM 1436 C C . PHE A 1 183 ? 17.334 18.512 -20.043 1.00 96.50 183 PHE A C 1
ATOM 1438 O O . PHE A 1 183 ? 18.253 17.751 -20.356 1.00 96.50 183 PHE A O 1
ATOM 1445 N N . GLU A 1 184 ? 16.196 18.539 -20.739 1.00 97.56 184 GLU A N 1
ATOM 1446 C CA . GLU A 1 184 ? 15.954 17.671 -21.897 1.00 97.56 184 GLU A CA 1
ATOM 1447 C C . GLU A 1 184 ? 17.027 17.796 -22.990 1.00 97.56 184 GLU A C 1
ATOM 1449 O O . GLU A 1 184 ? 17.485 16.754 -23.457 1.00 97.56 184 GLU A O 1
ATOM 1454 N N . PRO A 1 185 ? 17.549 18.990 -23.352 1.00 97.75 185 PRO A N 1
ATOM 1455 C CA . PRO A 1 185 ? 18.643 19.078 -24.323 1.00 97.75 185 PRO A CA 1
ATOM 1456 C C . PRO A 1 185 ? 19.881 18.265 -23.912 1.00 97.75 185 PRO A C 1
ATOM 1458 O O . PRO A 1 185 ? 20.526 17.637 -24.752 1.00 97.75 185 PRO A O 1
ATOM 1461 N N . VAL A 1 186 ? 20.185 18.218 -22.609 1.00 96.94 186 VAL A N 1
ATOM 1462 C CA . VAL A 1 186 ? 21.287 17.414 -22.061 1.00 96.94 186 VAL A CA 1
ATOM 1463 C C . VAL A 1 186 ? 20.959 15.923 -22.148 1.00 96.94 186 VAL A C 1
ATOM 1465 O O . VAL A 1 186 ? 21.814 15.144 -22.571 1.00 96.94 186 VAL A O 1
ATOM 1468 N N . SER A 1 187 ? 19.728 15.524 -21.806 1.00 96.88 187 SER A N 1
ATOM 1469 C CA . SER A 1 187 ? 19.257 14.138 -21.954 1.00 96.88 187 SER A CA 1
ATOM 1470 C C . SER A 1 187 ? 19.332 13.664 -23.410 1.00 96.88 187 SER A C 1
ATOM 1472 O O . SER A 1 187 ? 19.828 12.569 -23.685 1.00 96.88 187 SER A O 1
ATOM 1474 N N . MET A 1 188 ? 18.906 14.507 -24.356 1.00 97.44 188 MET A N 1
ATOM 1475 C CA . MET A 1 188 ? 18.957 14.235 -25.791 1.00 97.44 188 MET A CA 1
ATOM 1476 C C . MET A 1 188 ? 20.388 14.070 -26.293 1.00 97.44 188 MET A C 1
ATOM 1478 O O . MET A 1 188 ? 20.682 13.085 -26.972 1.00 97.44 188 MET A O 1
ATOM 1482 N N . LEU A 1 189 ? 21.277 15.001 -25.934 1.00 97.56 189 LEU A N 1
ATOM 1483 C CA . LEU A 1 189 ? 22.677 14.975 -26.350 1.00 97.56 189 LEU A CA 1
ATOM 1484 C C . LEU A 1 189 ? 23.411 13.746 -25.796 1.00 97.56 189 LEU A C 1
ATOM 1486 O O . LEU A 1 189 ? 24.159 13.098 -26.523 1.00 97.56 189 LEU A O 1
ATOM 1490 N N . ARG A 1 190 ? 23.165 13.395 -24.527 1.00 97.00 190 ARG A N 1
ATOM 1491 C CA . ARG A 1 190 ? 23.766 12.222 -23.869 1.00 97.00 190 ARG A CA 1
ATOM 1492 C C . ARG A 1 190 ? 23.081 10.900 -24.213 1.00 97.00 190 ARG A C 1
ATOM 1494 O O . ARG A 1 190 ? 23.612 9.848 -23.879 1.00 97.00 190 ARG A O 1
ATOM 1501 N N . ARG A 1 191 ? 21.905 10.940 -24.850 1.00 96.75 191 ARG A N 1
ATOM 1502 C CA . ARG A 1 191 ? 21.027 9.779 -25.084 1.00 96.75 191 ARG A CA 1
ATOM 1503 C C . ARG A 1 191 ? 20.750 8.971 -23.808 1.00 96.75 191 ARG A C 1
ATOM 1505 O O . ARG A 1 191 ? 20.620 7.750 -23.855 1.00 96.75 191 ARG A O 1
ATOM 1512 N N . GLN A 1 192 ? 20.615 9.660 -22.680 1.00 97.06 192 GLN A N 1
ATOM 1513 C CA . GLN A 1 192 ? 20.436 9.062 -21.358 1.00 97.06 192 GLN A CA 1
ATOM 1514 C C . GLN A 1 192 ? 19.363 9.816 -20.575 1.00 97.06 192 GLN A C 1
ATOM 1516 O O . GLN A 1 192 ? 19.263 11.041 -20.685 1.00 97.06 192 GLN A O 1
ATOM 1521 N N . VAL A 1 193 ? 18.562 9.101 -19.788 1.00 96.38 193 VAL A N 1
ATOM 1522 C CA . VAL A 1 193 ? 17.580 9.721 -18.894 1.00 96.38 193 VAL A CA 1
ATOM 1523 C C . VAL A 1 193 ? 18.273 10.515 -17.791 1.00 96.38 193 VAL A C 1
ATOM 1525 O O . VAL A 1 193 ? 19.331 10.142 -17.286 1.00 96.38 193 VAL A O 1
ATOM 1528 N N . ILE A 1 194 ? 17.649 11.612 -17.388 1.00 95.00 194 ILE A N 1
ATOM 1529 C CA . ILE A 1 194 ? 17.996 12.327 -16.165 1.00 95.00 194 ILE A CA 1
ATOM 1530 C C . ILE A 1 194 ? 17.080 11.784 -15.068 1.00 95.00 194 ILE A C 1
ATOM 1532 O O . ILE A 1 194 ? 15.858 11.914 -15.222 1.00 95.00 194 ILE A O 1
ATOM 1536 N N . PRO A 1 195 ? 17.628 11.189 -13.986 1.00 89.50 195 PRO A N 1
ATOM 1537 C CA . PRO A 1 195 ? 16.851 10.502 -12.956 1.00 89.50 195 PRO A CA 1
ATOM 1538 C C . PRO A 1 195 ? 15.638 11.310 -12.490 1.00 89.50 195 PRO A C 1
ATOM 1540 O O . PRO A 1 195 ? 15.754 12.491 -12.151 1.00 89.50 195 PRO A O 1
ATOM 1543 N N . GLY A 1 196 ? 14.454 10.700 -12.561 1.00 88.38 196 GLY A N 1
ATOM 1544 C CA . GLY A 1 196 ? 13.153 11.313 -12.268 1.00 88.38 196 GLY A CA 1
ATOM 1545 C C . GLY A 1 196 ? 12.693 12.413 -13.241 1.00 88.38 196 GLY A C 1
ATOM 1546 O O . GLY A 1 196 ? 11.510 12.508 -13.544 1.00 88.38 196 GLY A O 1
ATOM 1547 N N . ALA A 1 197 ? 13.596 13.241 -13.772 1.00 94.19 197 ALA A N 1
ATOM 1548 C CA . ALA A 1 197 ? 13.262 14.427 -14.561 1.00 94.19 197 ALA A CA 1
ATOM 1549 C C . ALA A 1 197 ? 12.802 14.085 -15.982 1.00 94.19 197 ALA A C 1
ATOM 1551 O O . ALA A 1 197 ? 11.762 14.568 -16.424 1.00 94.19 197 ALA A O 1
ATOM 1552 N N . THR A 1 198 ? 13.549 13.235 -16.695 1.00 96.62 198 THR A N 1
ATOM 1553 C CA . THR A 1 198 ? 13.169 12.824 -18.056 1.00 96.62 198 THR A CA 1
ATOM 1554 C C . THR A 1 198 ? 11.877 12.009 -18.014 1.00 96.62 198 THR A C 1
ATOM 1556 O O . THR A 1 198 ? 10.960 12.266 -18.787 1.00 96.62 198 THR A O 1
ATOM 1559 N N . TRP A 1 199 ? 11.733 11.094 -17.054 1.00 96.12 199 TRP A N 1
ATOM 1560 C CA . TRP A 1 199 ? 10.495 10.330 -16.876 1.00 96.12 199 TRP A CA 1
ATOM 1561 C C . TRP A 1 199 ? 9.294 11.225 -16.567 1.00 96.12 199 TRP A C 1
ATOM 1563 O O . TRP A 1 199 ? 8.265 11.094 -17.229 1.00 96.12 199 TRP A O 1
ATOM 1573 N N . ALA A 1 200 ? 9.432 12.197 -15.660 1.00 96.50 200 ALA A N 1
ATOM 1574 C CA . ALA A 1 200 ? 8.378 13.171 -15.386 1.00 96.50 200 ALA A CA 1
ATOM 1575 C C . ALA A 1 200 ? 8.084 14.080 -16.591 1.00 96.50 200 ALA A C 1
ATOM 1577 O O . ALA A 1 200 ? 6.932 14.449 -16.812 1.00 96.50 200 ALA A O 1
ATOM 1578 N N . LEU A 1 201 ? 9.084 14.430 -17.410 1.00 97.62 201 LEU A N 1
ATOM 1579 C CA . LEU A 1 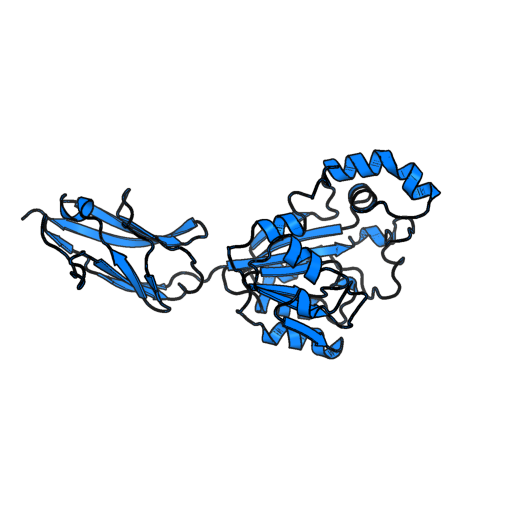201 ? 8.851 15.189 -18.639 1.00 97.62 201 LEU A CA 1
ATOM 1580 C C . LEU A 1 201 ? 7.976 14.401 -19.607 1.00 97.62 201 LEU A C 1
ATOM 1582 O O . LEU A 1 201 ? 6.989 14.943 -20.085 1.00 97.62 201 LEU A O 1
ATOM 1586 N N . TYR A 1 202 ? 8.282 13.139 -19.887 1.00 97.94 202 TYR A N 1
ATOM 1587 C CA . TYR A 1 202 ? 7.509 12.351 -20.854 1.00 97.94 202 TYR A CA 1
ATOM 1588 C C . TYR A 1 202 ? 6.231 11.741 -20.251 1.00 97.94 202 TYR A C 1
ATOM 1590 O O . TYR A 1 202 ? 5.315 11.358 -20.987 1.00 97.94 202 TYR A O 1
ATOM 1598 N N . GLY A 1 203 ? 6.130 11.711 -18.919 1.00 97.25 203 GLY A N 1
ATOM 1599 C CA . GLY A 1 203 ? 5.106 10.964 -18.198 1.00 97.25 203 GLY A CA 1
ATOM 1600 C C . GLY A 1 203 ? 5.291 9.469 -18.420 1.00 97.25 203 GLY A C 1
ATOM 1601 O O . GLY A 1 203 ? 4.352 8.806 -18.842 1.00 97.25 203 GLY A O 1
ATOM 1602 N N . PHE A 1 204 ? 6.519 8.977 -18.233 1.00 97.50 204 PHE A N 1
ATOM 1603 C CA . PHE A 1 204 ? 6.871 7.574 -18.453 1.00 97.50 204 PHE A CA 1
ATOM 1604 C C . PHE A 1 204 ? 6.077 6.638 -17.556 1.00 97.50 204 PHE A C 1
ATOM 1606 O O . PHE A 1 204 ? 5.600 5.625 -18.038 1.00 97.50 204 PHE A O 1
ATOM 1613 N N . GLU A 1 205 ? 5.860 6.998 -16.298 1.00 95.31 205 GLU A N 1
ATOM 1614 C CA . GLU A 1 205 ? 5.261 6.101 -15.313 1.00 95.31 205 GLU A CA 1
ATOM 1615 C C . GLU A 1 205 ? 3.766 6.364 -15.152 1.00 95.31 205 GLU A C 1
ATOM 1617 O O . GLU A 1 205 ? 3.321 7.510 -15.115 1.00 95.31 205 GLU A O 1
ATOM 1622 N N . SER A 1 206 ? 2.981 5.306 -14.998 1.00 97.88 206 SER A N 1
ATOM 1623 C CA . SER A 1 206 ? 1.653 5.373 -14.393 1.00 97.88 206 SER A CA 1
ATOM 1624 C C . SER A 1 206 ? 1.768 4.973 -12.931 1.00 97.88 206 SER A C 1
ATOM 1626 O O . SER A 1 206 ? 2.463 4.013 -12.618 1.00 97.88 206 SER A O 1
ATOM 1628 N N . VAL A 1 207 ? 1.101 5.711 -12.044 1.00 98.38 207 VAL A N 1
ATOM 1629 C CA . VAL A 1 207 ? 1.196 5.511 -10.591 1.00 98.38 207 VAL A CA 1
ATOM 1630 C C . VAL A 1 207 ? -0.192 5.333 -9.998 1.00 98.38 207 VAL A C 1
ATOM 1632 O O . VAL A 1 207 ? -1.116 6.086 -10.324 1.00 98.38 207 VAL A O 1
ATOM 1635 N N . ILE A 1 208 ? -0.338 4.340 -9.126 1.00 98.69 208 ILE A N 1
ATOM 1636 C CA . ILE A 1 208 ? -1.586 3.989 -8.454 1.00 98.69 208 ILE A CA 1
ATOM 1637 C C . ILE A 1 208 ? -1.299 3.730 -6.975 1.00 98.69 208 ILE A C 1
ATOM 1639 O O . ILE A 1 208 ? -0.402 2.962 -6.635 1.00 98.69 208 ILE A O 1
ATOM 1643 N N . TRP A 1 209 ? -2.079 4.361 -6.101 1.00 98.31 209 TRP A N 1
ATOM 1644 C CA . TRP A 1 209 ? -2.170 4.023 -4.685 1.00 98.31 209 TRP A CA 1
ATOM 1645 C C . TRP A 1 209 ? -3.580 3.517 -4.418 1.00 98.31 209 TRP A C 1
ATOM 1647 O O . TRP A 1 209 ? -4.561 4.214 -4.706 1.00 98.31 209 TRP A O 1
ATOM 1657 N N . VAL A 1 210 ? -3.689 2.324 -3.850 1.00 98.00 210 VAL A N 1
ATOM 1658 C CA . VAL A 1 210 ? -4.973 1.782 -3.410 1.00 98.00 210 VAL A CA 1
ATOM 1659 C C . VAL A 1 210 ? -4.924 1.330 -1.966 1.00 98.00 210 VAL A C 1
ATOM 1661 O O . VAL A 1 210 ? -3.863 1.033 -1.421 1.00 98.00 210 VAL A O 1
ATOM 1664 N N . ARG A 1 211 ? -6.101 1.227 -1.367 1.00 96.06 211 ARG A N 1
ATOM 1665 C CA . ARG A 1 211 ? -6.328 0.628 -0.064 1.00 96.06 211 ARG A CA 1
ATOM 1666 C C . ARG A 1 211 ? -7.211 -0.602 -0.229 1.00 96.06 211 ARG A C 1
ATOM 1668 O O . ARG A 1 211 ? -8.234 -0.551 -0.910 1.00 96.06 211 ARG A O 1
ATOM 1675 N N . LYS A 1 212 ? -6.824 -1.717 0.387 1.00 94.94 212 LYS A N 1
ATOM 1676 C CA . LYS A 1 212 ? -7.704 -2.879 0.533 1.00 94.94 212 LYS A CA 1
ATOM 1677 C C . LYS A 1 212 ? -8.820 -2.504 1.508 1.00 94.94 212 LYS A C 1
ATOM 1679 O O . LYS A 1 212 ? -8.501 -1.978 2.575 1.00 94.94 212 LYS A O 1
ATOM 1684 N N . PRO A 1 213 ? -10.095 -2.761 1.185 1.00 88.62 213 PRO A N 1
ATOM 1685 C CA . PRO A 1 213 ? -11.198 -2.364 2.045 1.00 88.62 213 PRO A CA 1
ATOM 1686 C C . PRO A 1 213 ? -11.018 -2.962 3.441 1.00 88.62 213 PRO A C 1
ATOM 1688 O O . PRO A 1 213 ? -10.625 -4.123 3.603 1.00 88.62 213 PRO A O 1
ATOM 1691 N N . ALA A 1 214 ? -11.260 -2.141 4.460 1.00 84.19 214 ALA A N 1
ATOM 1692 C CA . ALA A 1 214 ? -11.321 -2.633 5.824 1.00 84.19 214 ALA A CA 1
ATOM 1693 C C . ALA A 1 214 ? -12.574 -3.502 5.979 1.00 84.19 214 ALA A C 1
ATOM 1695 O O . ALA A 1 214 ? -13.627 -3.207 5.410 1.00 84.19 214 ALA A O 1
ATOM 1696 N N . LEU A 1 215 ? -12.476 -4.566 6.773 1.00 86.38 215 LEU A N 1
ATOM 1697 C CA . LEU A 1 215 ? -13.653 -5.362 7.096 1.00 86.38 215 LEU A CA 1
ATOM 1698 C C . LEU A 1 215 ? -14.608 -4.527 7.969 1.00 86.38 215 LEU A C 1
ATOM 1700 O O . LEU A 1 215 ? -14.143 -3.742 8.809 1.00 86.38 215 LEU A O 1
ATOM 1704 N N . PRO A 1 216 ? -15.933 -4.646 7.774 1.00 87.69 216 PRO A N 1
ATOM 1705 C CA . PRO A 1 216 ? -16.897 -3.968 8.626 1.00 87.69 216 PRO A CA 1
ATOM 1706 C C . PRO A 1 216 ? -16.785 -4.505 10.052 1.00 87.69 216 PRO A C 1
ATOM 1708 O O . PRO A 1 216 ? -16.648 -5.713 10.260 1.00 87.69 216 PRO A O 1
ATOM 1711 N N . VAL A 1 217 ? -16.850 -3.605 11.029 1.00 91.69 217 VAL A N 1
ATOM 1712 C CA . VAL A 1 217 ? -16.857 -3.987 12.443 1.00 91.69 217 VAL A CA 1
ATOM 1713 C C . VAL A 1 217 ? -18.176 -4.676 12.744 1.00 91.69 217 VAL A C 1
ATOM 1715 O O . VAL A 1 217 ? -19.241 -4.117 12.479 1.00 91.69 217 VAL A O 1
ATOM 1718 N N . VAL A 1 218 ? -18.109 -5.885 13.290 1.00 94.69 218 VAL A N 1
ATOM 1719 C CA . VAL A 1 218 ? -19.303 -6.614 13.725 1.00 94.69 218 VAL A CA 1
ATOM 1720 C C . VAL A 1 218 ? -19.369 -6.517 15.236 1.00 94.69 218 VAL A C 1
ATOM 1722 O O . VAL A 1 218 ? -18.527 -7.086 15.927 1.00 94.69 218 VAL A O 1
ATOM 1725 N N . LEU A 1 219 ? -20.347 -5.771 15.740 1.00 96.94 219 LEU A N 1
ATOM 1726 C CA . LEU A 1 219 ? -20.552 -5.587 17.172 1.00 96.94 219 LEU A CA 1
ATOM 1727 C C . LEU A 1 219 ? -21.367 -6.742 17.757 1.00 96.94 219 LE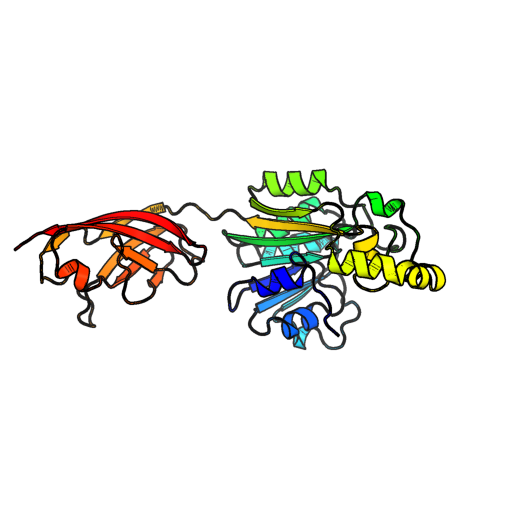U A C 1
ATOM 1729 O O . LEU A 1 219 ? -22.349 -7.187 17.164 1.00 96.94 219 LEU A O 1
ATOM 1733 N N . GLY A 1 220 ? -20.939 -7.210 18.925 1.00 96.44 220 GLY A N 1
ATOM 1734 C CA . GLY A 1 220 ? -21.675 -8.135 19.779 1.00 96.44 220 GLY A CA 1
ATOM 1735 C C . GLY A 1 220 ? -22.271 -7.412 20.986 1.00 96.44 220 GLY A C 1
ATOM 1736 O O . GLY A 1 220 ? -22.728 -6.272 20.886 1.00 96.44 220 GLY A O 1
ATOM 1737 N N . ASN A 1 221 ? -22.246 -8.069 22.146 1.00 97.00 221 ASN A N 1
ATOM 1738 C CA . ASN A 1 221 ? -22.644 -7.428 23.395 1.00 97.00 221 ASN A CA 1
ATOM 1739 C C . ASN A 1 221 ? -21.569 -6.453 23.876 1.00 97.00 221 ASN A C 1
ATOM 1741 O O . ASN A 1 221 ? -20.384 -6.592 23.583 1.00 97.00 221 ASN A O 1
ATOM 1745 N N . TRP A 1 222 ? -21.976 -5.482 24.675 1.00 98.06 222 TRP A N 1
ATOM 1746 C CA . TRP A 1 222 ? -21.057 -4.562 25.320 1.00 98.06 222 TRP A CA 1
ATOM 1747 C C . TRP A 1 222 ? -21.658 -4.098 26.635 1.00 98.06 222 TRP A C 1
ATOM 1749 O O . TRP A 1 222 ? -22.883 -4.110 26.809 1.00 98.06 222 TRP A O 1
ATOM 1759 N N . GLY A 1 223 ? -20.806 -3.688 27.561 1.00 96.25 223 GLY A N 1
ATOM 1760 C CA . GLY A 1 223 ? -21.285 -3.114 28.797 1.00 96.25 223 GLY A CA 1
ATOM 1761 C C . GLY A 1 223 ? -20.187 -2.690 29.763 1.00 96.25 223 GLY A C 1
ATOM 1762 O O . GLY A 1 223 ? -19.000 -2.902 29.508 1.00 96.25 223 GLY A O 1
ATOM 1763 N N . PRO A 1 224 ? -20.597 -2.124 30.905 1.00 95.50 224 PRO A N 1
ATOM 1764 C CA . PRO A 1 224 ? -21.990 -1.807 31.259 1.00 95.50 224 PRO A CA 1
ATOM 1765 C C . PRO A 1 224 ? -22.599 -0.685 30.396 1.00 95.50 224 PRO A C 1
ATOM 1767 O O . PRO A 1 224 ? -21.874 0.159 29.880 1.00 95.50 224 PRO A O 1
ATOM 1770 N N . GLN A 1 225 ? -23.924 -0.724 30.206 1.00 96.94 225 GLN A N 1
ATOM 1771 C CA . GLN A 1 225 ? -24.691 0.264 29.416 1.00 96.94 225 GLN A CA 1
ATOM 1772 C C . GLN A 1 225 ? -25.421 1.285 30.298 1.00 96.94 225 GLN A C 1
ATOM 1774 O O . GLN A 1 225 ? -25.930 2.286 29.805 1.00 96.94 225 GLN A O 1
ATOM 1779 N N . GLU A 1 226 ? -25.438 1.043 31.607 1.00 95.81 226 GLU A N 1
ATOM 1780 C CA . GLU A 1 226 ? -26.053 1.897 32.615 1.00 95.81 226 GLU A CA 1
ATOM 1781 C C . GLU A 1 226 ? -25.061 2.113 33.764 1.00 95.81 226 GLU A C 1
ATOM 1783 O O . GLU A 1 226 ? -24.301 1.206 34.122 1.00 95.81 226 GLU A O 1
ATOM 1788 N N . ALA A 1 227 ? -25.076 3.310 34.342 1.00 95.44 227 ALA A N 1
ATOM 1789 C CA . ALA A 1 227 ? -24.298 3.696 35.512 1.00 95.44 227 ALA A CA 1
ATOM 1790 C C . ALA A 1 227 ? -25.102 4.660 36.395 1.00 95.44 227 ALA A C 1
ATOM 1792 O O . ALA A 1 227 ? -26.103 5.233 35.965 1.00 95.44 227 ALA A O 1
ATOM 1793 N N . ARG A 1 228 ? -24.636 4.878 37.626 1.00 95.00 228 ARG A N 1
ATOM 1794 C CA . ARG A 1 228 ? -25.184 5.892 38.533 1.00 95.00 228 ARG A CA 1
ATOM 1795 C C . ARG A 1 228 ? -24.127 6.924 38.869 1.00 95.00 228 ARG A C 1
ATOM 1797 O O . ARG A 1 228 ? -22.949 6.583 38.987 1.00 95.00 228 ARG A O 1
ATOM 1804 N N . VAL A 1 229 ? -24.556 8.166 39.076 1.00 95.12 229 VAL A N 1
ATOM 1805 C CA . VAL A 1 229 ? -23.644 9.257 39.425 1.00 95.12 229 VAL A CA 1
ATOM 1806 C C . VAL A 1 229 ? -22.819 8.910 40.672 1.00 95.12 229 VAL A C 1
ATOM 1808 O O . VAL A 1 229 ? -23.347 8.578 41.744 1.00 95.12 229 VAL A O 1
ATOM 1811 N N . GLY A 1 230 ? -21.497 8.992 40.523 1.00 89.62 230 GLY A N 1
ATOM 1812 C CA . GLY A 1 230 ? -20.516 8.714 41.569 1.00 89.62 230 GLY A CA 1
ATOM 1813 C C . GLY A 1 230 ? -20.377 7.237 41.955 1.00 89.62 230 GLY A C 1
ATOM 1814 O O . GLY A 1 230 ? -19.818 6.956 43.017 1.00 89.62 230 GLY A O 1
ATOM 1815 N N . GLU A 1 231 ? -20.906 6.299 41.165 1.00 91.25 231 GLU A N 1
ATOM 1816 C CA . GLU A 1 231 ? -20.669 4.859 41.320 1.00 91.25 231 GLU A CA 1
ATOM 1817 C C . GLU A 1 231 ? -19.760 4.345 40.198 1.00 91.25 231 GLU A C 1
ATOM 1819 O O . GLU A 1 231 ? -19.979 4.611 39.016 1.00 91.25 231 GLU A O 1
ATOM 1824 N N . GLY A 1 232 ? -18.716 3.601 40.570 1.00 88.31 232 GLY A N 1
ATOM 1825 C CA . GLY A 1 232 ? -17.811 2.995 39.599 1.00 88.31 232 GLY A CA 1
ATOM 1826 C C . GLY A 1 232 ? -18.468 1.831 38.859 1.00 88.31 232 GLY A C 1
ATOM 1827 O O . GLY A 1 232 ? -19.228 1.060 39.445 1.00 88.31 232 GLY A O 1
ATOM 1828 N N . VAL A 1 233 ? -18.135 1.666 37.581 1.00 91.50 233 VAL A N 1
ATOM 1829 C CA . VAL A 1 233 ? -18.693 0.613 36.727 1.00 91.50 233 VAL A CA 1
ATOM 1830 C C . VAL A 1 233 ? -17.617 -0.358 36.257 1.00 91.50 233 VAL A C 1
ATOM 1832 O O . VAL A 1 233 ? -16.577 0.062 35.758 1.00 91.50 233 VAL A O 1
ATOM 1835 N N . ASN A 1 234 ? -17.862 -1.665 36.438 1.00 92.81 234 ASN A N 1
ATOM 1836 C CA . ASN A 1 234 ? -16.914 -2.742 36.106 1.00 92.81 234 ASN A CA 1
ATOM 1837 C C . ASN A 1 234 ? -15.470 -2.397 36.541 1.00 92.81 234 ASN A C 1
ATOM 1839 O O . ASN A 1 234 ? -14.544 -2.299 35.730 1.00 92.81 234 ASN A O 1
ATOM 1843 N N . ILE A 1 235 ? -15.325 -2.140 37.843 1.00 90.88 235 ILE A N 1
ATOM 1844 C CA . ILE A 1 235 ? -14.104 -1.624 38.464 1.00 90.88 235 ILE A CA 1
ATOM 1845 C C . ILE A 1 235 ? -12.952 -2.616 38.272 1.00 90.88 235 ILE A C 1
ATOM 1847 O O . ILE A 1 235 ? -13.053 -3.788 38.637 1.00 90.88 235 ILE A O 1
ATOM 1851 N N . GLN A 1 236 ? -11.848 -2.133 37.710 1.00 88.06 236 GLN A N 1
ATOM 1852 C CA . GLN A 1 236 ? -10.628 -2.908 37.495 1.00 88.06 236 GLN A CA 1
ATOM 1853 C C . GLN A 1 236 ? -9.779 -2.979 38.776 1.00 88.06 236 GLN A C 1
ATOM 1855 O O . GLN A 1 236 ? -9.963 -2.160 39.676 1.00 88.06 236 GLN A O 1
ATOM 1860 N N . PRO A 1 237 ? -8.793 -3.894 38.883 1.00 87.31 237 PRO A N 1
ATOM 1861 C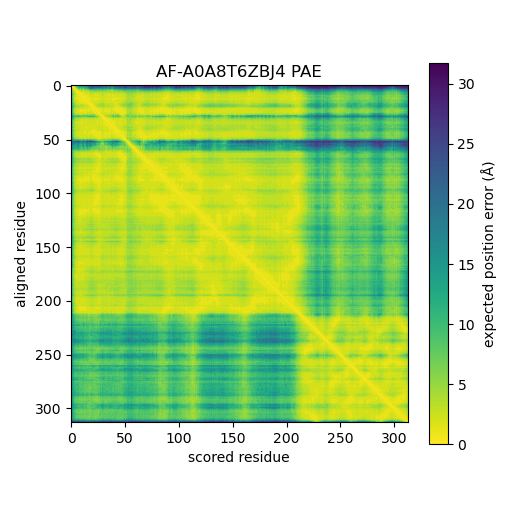 CA . PRO A 1 237 ? -7.889 -3.948 40.040 1.00 87.31 237 PRO A CA 1
ATOM 1862 C C . PRO A 1 237 ? -7.137 -2.637 40.331 1.00 87.31 237 PRO A C 1
ATOM 1864 O O . PRO A 1 237 ? -6.713 -2.418 41.462 1.00 87.31 237 PRO A O 1
ATOM 1867 N N . SER A 1 238 ? -6.987 -1.759 39.331 1.00 85.06 238 SER A N 1
ATOM 1868 C CA . SER A 1 238 ? -6.440 -0.402 39.478 1.00 85.06 238 SER A CA 1
ATOM 1869 C C . SER A 1 238 ? -7.386 0.583 40.180 1.00 85.06 238 SER A C 1
ATOM 1871 O O . SER A 1 238 ? -6.953 1.667 40.560 1.00 85.06 238 SER A O 1
ATOM 1873 N N . GLY A 1 239 ? -8.664 0.230 40.349 1.00 87.38 239 GLY A N 1
ATOM 1874 C CA . GLY A 1 239 ? -9.727 1.092 40.872 1.00 87.38 239 GLY A CA 1
ATOM 1875 C C . GLY A 1 239 ? -10.471 1.898 39.802 1.00 87.38 239 GLY A C 1
ATOM 1876 O O . GLY A 1 239 ? -11.455 2.561 40.121 1.00 87.38 239 GLY A O 1
ATOM 1877 N N . GLU A 1 240 ? -10.043 1.838 38.540 1.00 90.88 240 GLU A N 1
ATOM 1878 C CA . GLU A 1 240 ? -10.691 2.556 37.439 1.00 90.88 240 GLU A CA 1
ATOM 1879 C C . GLU A 1 240 ? -11.958 1.842 36.960 1.00 90.88 240 GLU A C 1
ATOM 1881 O O . GLU A 1 240 ? -12.022 0.610 36.921 1.00 90.88 240 GLU A O 1
ATOM 1886 N N . SER A 1 241 ? -12.956 2.622 36.544 1.00 94.81 241 SER A N 1
ATOM 1887 C CA . SER A 1 241 ? -14.137 2.089 35.863 1.00 94.81 241 SER A CA 1
ATOM 1888 C C . SER A 1 241 ? -13.820 1.766 34.409 1.00 94.81 241 SER A C 1
ATOM 1890 O O . SER A 1 241 ? -13.055 2.487 33.767 1.00 94.81 241 SER A O 1
ATOM 1892 N N . ALA A 1 242 ? -14.424 0.714 33.864 1.00 95.62 242 ALA A N 1
ATOM 1893 C CA . ALA A 1 242 ? -14.147 0.258 32.507 1.00 95.62 242 ALA A CA 1
ATOM 1894 C C . ALA A 1 242 ? -15.403 -0.224 31.780 1.00 95.62 242 ALA A C 1
ATOM 1896 O O . ALA A 1 242 ? -16.369 -0.660 32.398 1.00 95.62 242 ALA A O 1
ATOM 1897 N N . ILE A 1 243 ? -15.363 -0.215 30.451 1.00 96.56 243 ILE A N 1
ATOM 1898 C CA . ILE A 1 243 ? -16.346 -0.909 29.611 1.00 96.56 243 ILE A CA 1
ATOM 1899 C C . ILE A 1 243 ? -15.637 -1.926 28.719 1.00 96.56 243 ILE A C 1
ATOM 1901 O O . ILE A 1 243 ? -14.471 -1.755 28.348 1.00 96.56 243 ILE A O 1
ATOM 1905 N N . TRP A 1 244 ? -16.357 -2.987 28.374 1.00 97.25 244 TRP A N 1
ATOM 1906 C CA . TRP A 1 244 ? -15.957 -3.976 27.382 1.00 97.25 244 TRP A CA 1
ATOM 1907 C C . TRP A 1 244 ? -16.945 -3.960 26.217 1.00 97.25 244 TRP A C 1
ATOM 1909 O O . TRP A 1 244 ? -18.145 -3.759 26.403 1.00 97.25 244 TRP A O 1
ATOM 1919 N N . ILE A 1 245 ? -16.435 -4.165 25.007 1.00 98.12 245 ILE A N 1
ATOM 1920 C CA . ILE A 1 245 ? -17.194 -4.130 23.759 1.00 98.12 245 ILE A CA 1
ATOM 1921 C C . ILE A 1 245 ? -16.799 -5.362 22.955 1.00 98.12 245 ILE A C 1
ATOM 1923 O O . ILE A 1 245 ? -15.671 -5.437 22.472 1.00 98.12 245 ILE A O 1
ATOM 1927 N N . GLN A 1 246 ? -17.696 -6.339 22.814 1.00 97.94 246 GLN A N 1
ATOM 1928 C CA . GLN A 1 246 ? -17.461 -7.449 21.893 1.00 97.94 246 GLN A CA 1
ATOM 1929 C C . GLN A 1 246 ? -17.515 -6.916 20.472 1.00 97.94 246 GLN A C 1
ATOM 1931 O O . GLN A 1 246 ? -18.501 -6.301 20.058 1.00 97.94 246 GLN A O 1
ATOM 1936 N N . ALA A 1 247 ? -16.446 -7.151 19.729 1.00 95.94 247 ALA A N 1
ATOM 1937 C CA . ALA A 1 247 ? -16.321 -6.672 18.372 1.00 95.94 247 ALA A CA 1
ATOM 1938 C C . ALA A 1 247 ? -15.418 -7.613 17.581 1.00 95.94 247 ALA A C 1
ATOM 1940 O O . ALA A 1 247 ? -14.344 -7.987 18.039 1.00 95.94 247 ALA A O 1
ATOM 1941 N N . GLN A 1 248 ? -15.851 -7.979 16.381 1.00 93.44 248 GLN A N 1
ATOM 1942 C CA . GLN A 1 248 ? -15.043 -8.725 15.422 1.00 93.44 248 GLN A CA 1
ATOM 1943 C C . GLN A 1 248 ? -14.540 -7.787 14.329 1.00 93.44 248 GLN A C 1
ATOM 1945 O O . GLN A 1 248 ? -15.076 -6.693 14.130 1.00 93.44 248 GLN A O 1
ATOM 1950 N N . ASN A 1 249 ? -13.534 -8.247 13.584 1.00 90.62 249 ASN A N 1
ATOM 1951 C CA . ASN A 1 249 ? -12.854 -7.467 12.547 1.00 90.62 249 ASN A CA 1
ATOM 1952 C C . ASN A 1 249 ? -12.172 -6.203 13.097 1.00 90.62 249 ASN A C 1
ATOM 1954 O O . ASN A 1 249 ? -12.091 -5.189 12.406 1.00 90.62 249 ASN A O 1
ATOM 1958 N N . VAL A 1 250 ? -11.682 -6.280 14.339 1.00 87.75 250 VAL A N 1
ATOM 1959 C CA . VAL A 1 250 ? -10.994 -5.183 15.041 1.00 87.75 250 VAL A CA 1
ATOM 1960 C C . VAL A 1 250 ? -9.469 -5.313 15.046 1.00 87.75 250 VAL A C 1
ATOM 1962 O O . VAL A 1 250 ? -8.745 -4.405 15.454 1.00 87.75 250 VAL A O 1
ATOM 1965 N N . THR A 1 251 ? -8.944 -6.436 14.553 1.00 78.62 251 THR A N 1
ATOM 1966 C CA . THR A 1 251 ? -7.502 -6.634 14.389 1.00 78.62 251 THR A CA 1
ATOM 1967 C C . THR A 1 251 ? -6.941 -5.638 13.374 1.00 78.62 251 THR A C 1
ATOM 1969 O O . THR A 1 251 ? -7.492 -5.459 12.290 1.00 78.62 251 THR A O 1
ATOM 1972 N N . GLY A 1 252 ? -5.819 -4.999 13.712 1.00 74.38 252 GLY A N 1
ATOM 1973 C CA . GLY A 1 252 ? -5.154 -4.038 12.827 1.00 74.38 252 GLY A CA 1
ATOM 1974 C C . GLY A 1 252 ? -5.647 -2.594 12.953 1.00 74.38 252 GLY A C 1
ATOM 1975 O O . GLY A 1 252 ? -5.158 -1.740 12.217 1.00 74.38 252 GLY A O 1
ATOM 1976 N N . PHE A 1 253 ? -6.536 -2.288 13.907 1.00 83.00 253 PHE A N 1
ATOM 1977 C CA . PHE A 1 253 ? -6.988 -0.914 14.171 1.00 83.00 253 PHE A CA 1
ATOM 1978 C C . PHE A 1 253 ? -5.870 0.026 14.637 1.00 83.00 253 PHE A C 1
ATOM 1980 O O . PHE A 1 253 ? -6.032 1.245 14.572 1.00 83.00 253 PHE A O 1
ATOM 1987 N N . GLY A 1 254 ? -4.722 -0.511 15.063 1.00 80.75 254 GLY A N 1
ATOM 1988 C CA . GLY A 1 254 ? -3.623 0.275 15.616 1.00 80.75 254 GLY A CA 1
ATOM 1989 C C . GLY A 1 254 ? -4.035 0.946 16.925 1.00 80.75 254 GLY A C 1
ATOM 1990 O O . GLY A 1 254 ? -4.802 0.380 17.705 1.00 80.75 254 GLY A O 1
ATOM 1991 N N . GLU A 1 255 ? -3.538 2.160 17.162 1.00 88.56 255 GLU A N 1
ATOM 1992 C CA . GLU A 1 255 ? -3.972 2.959 18.308 1.00 88.56 255 GLU A CA 1
ATOM 1993 C C . GLU A 1 255 ? -5.473 3.257 18.194 1.00 88.56 255 GLU A C 1
ATOM 1995 O O . GLU A 1 255 ? -5.921 3.944 17.276 1.00 88.56 255 GLU A O 1
ATOM 2000 N N . THR A 1 256 ? -6.247 2.692 19.116 1.00 93.75 256 THR A N 1
ATOM 2001 C CA . THR A 1 256 ? -7.710 2.706 19.090 1.00 93.75 256 THR A CA 1
ATOM 2002 C C . THR A 1 256 ? -8.216 3.405 20.326 1.00 93.75 256 THR A C 1
ATOM 2004 O O . THR A 1 256 ? -7.659 3.247 21.407 1.00 93.75 256 THR A O 1
ATOM 2007 N N . TRP A 1 257 ? -9.285 4.167 20.180 1.00 96.56 257 TRP A N 1
ATOM 2008 C CA . TRP A 1 257 ? -9.875 4.910 21.275 1.00 96.56 257 TRP A CA 1
ATOM 2009 C C . TRP A 1 257 ? -11.370 4.694 21.324 1.00 96.56 257 TRP A C 1
ATOM 2011 O O . TRP A 1 257 ? -12.006 4.404 20.313 1.00 96.56 257 TRP A O 1
ATOM 2021 N N . VAL A 1 258 ? -11.922 4.858 22.517 1.00 97.12 258 VAL A N 1
ATOM 2022 C CA . VAL A 1 258 ? -13.362 4.869 22.720 1.00 97.12 258 VAL A CA 1
ATOM 2023 C C . VAL A 1 258 ? -13.768 6.254 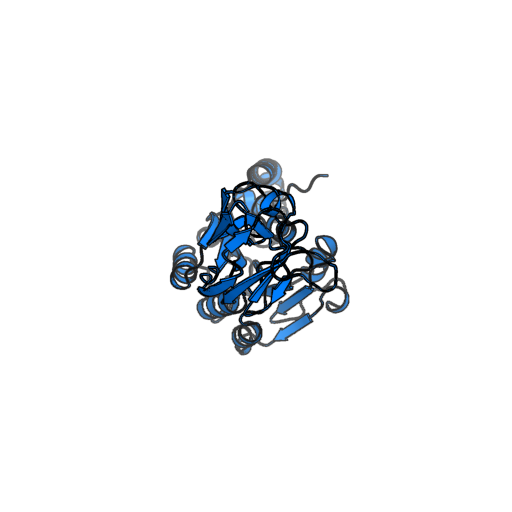23.196 1.00 97.12 258 VAL A C 1
ATOM 2025 O O . VAL A 1 258 ? -13.164 6.825 24.110 1.00 97.12 258 VAL A O 1
ATOM 2028 N N . GLU A 1 259 ? -14.767 6.799 22.523 1.00 97.62 259 GLU A N 1
ATOM 2029 C CA . GLU A 1 259 ? -15.359 8.098 22.806 1.00 97.62 259 GLU A CA 1
ATOM 2030 C C . GLU A 1 259 ? -16.719 7.927 23.474 1.00 97.62 259 GLU A C 1
ATOM 2032 O O . GLU A 1 259 ? -17.443 6.977 23.179 1.00 97.62 259 GLU A O 1
ATOM 2037 N N . PHE A 1 260 ? -17.052 8.879 24.341 1.00 97.00 260 PHE A N 1
ATOM 2038 C CA . PHE A 1 260 ? -18.293 8.998 25.096 1.00 97.00 260 PHE A CA 1
ATOM 2039 C C . PHE A 1 260 ? -18.866 10.397 24.827 1.00 97.00 260 PHE A C 1
ATOM 2041 O O . PHE A 1 260 ? -18.572 11.358 25.539 1.00 97.00 260 PHE A O 1
ATOM 2048 N N . GLY A 1 261 ? -19.631 10.544 23.746 1.00 94.25 261 GLY A N 1
ATOM 2049 C CA . GLY A 1 261 ? -20.053 11.854 23.247 1.00 94.25 261 GLY A CA 1
ATOM 2050 C C . GLY A 1 261 ? -18.853 12.683 22.780 1.00 94.25 261 GLY A C 1
ATOM 2051 O O . GLY A 1 261 ? -18.182 12.301 21.823 1.00 94.25 261 GLY A O 1
ATOM 2052 N N . GLU A 1 262 ? -18.598 13.808 23.450 1.00 94.56 262 GLU A N 1
ATOM 2053 C CA . GLU A 1 262 ? -17.447 14.693 23.190 1.00 94.56 262 GLU A CA 1
ATOM 2054 C C . GLU A 1 262 ? -16.198 14.316 24.006 1.00 94.56 262 GLU A C 1
ATOM 2056 O O . GLU A 1 262 ? -15.114 14.857 23.786 1.00 94.56 262 GLU A O 1
ATOM 2061 N N . TYR A 1 263 ? -16.335 13.389 24.955 1.00 95.50 263 TYR A N 1
ATOM 2062 C CA . TYR A 1 263 ? -15.241 12.937 25.802 1.00 95.50 263 TYR A CA 1
ATOM 2063 C C . TYR A 1 263 ? -14.575 11.692 25.223 1.00 95.50 263 TYR A C 1
ATOM 2065 O O . TYR A 1 263 ? -15.164 10.932 24.455 1.00 95.50 263 TYR A O 1
ATOM 2073 N N . ARG A 1 264 ? -13.341 11.437 25.647 1.00 94.62 264 ARG A N 1
ATOM 2074 C CA . ARG A 1 264 ? -12.542 10.287 25.223 1.00 94.62 264 ARG A CA 1
ATOM 2075 C C . ARG A 1 264 ? -11.978 9.571 26.439 1.00 94.62 264 ARG A C 1
ATOM 2077 O O . ARG A 1 264 ? -11.712 10.215 27.454 1.00 94.62 264 ARG A O 1
ATOM 2084 N N . ALA A 1 265 ? -11.792 8.259 26.323 1.00 92.06 265 ALA A N 1
ATOM 2085 C CA . ALA A 1 265 ? -11.086 7.460 27.318 1.00 92.06 265 ALA A CA 1
ATOM 2086 C C . ALA A 1 265 ? -9.719 8.063 27.691 1.00 92.06 265 ALA A C 1
ATOM 2088 O O . ALA A 1 265 ? -9.102 8.774 26.900 1.00 92.06 265 ALA A O 1
ATOM 2089 N N . VAL A 1 266 ? -9.243 7.758 28.900 1.00 88.38 266 VAL A N 1
ATOM 2090 C CA . VAL A 1 266 ? -8.005 8.339 29.459 1.00 88.38 266 VAL A CA 1
ATOM 2091 C C . VAL A 1 266 ? -6.752 7.809 28.750 1.00 88.38 266 VAL A C 1
ATOM 2093 O O . VAL A 1 266 ? -5.741 8.503 28.658 1.00 88.38 266 VAL A O 1
ATOM 2096 N N . ALA A 1 267 ? -6.829 6.593 28.214 1.00 92.06 267 ALA A N 1
ATOM 2097 C CA . ALA A 1 267 ? -5.762 5.929 27.481 1.00 92.06 267 ALA A CA 1
ATOM 2098 C C . ALA A 1 267 ? -6.331 5.217 26.239 1.00 92.06 267 ALA A C 1
ATOM 2100 O O . ALA A 1 267 ? -7.546 4.987 26.178 1.00 92.06 267 ALA A O 1
ATOM 2101 N N . PRO A 1 268 ? -5.478 4.844 25.263 1.00 95.00 268 PRO A N 1
ATOM 2102 C CA . PRO A 1 268 ? -5.891 3.984 24.164 1.00 95.00 268 PRO A CA 1
ATOM 2103 C C . PRO A 1 268 ? -6.542 2.697 24.678 1.00 95.00 268 PRO A C 1
ATOM 2105 O O . PRO A 1 268 ? -6.096 2.100 25.660 1.00 95.00 268 PRO A O 1
ATOM 2108 N N . ALA A 1 269 ? -7.591 2.261 23.991 1.00 95.12 269 ALA A N 1
ATOM 2109 C CA . ALA A 1 269 ? -8.280 1.024 24.293 1.00 95.12 269 ALA A CA 1
ATOM 2110 C C . ALA A 1 269 ? -7.376 -0.182 24.011 1.00 95.12 269 ALA A C 1
ATOM 2112 O O . ALA A 1 269 ? -6.622 -0.210 23.034 1.00 95.12 269 ALA A O 1
ATOM 2113 N N . MET A 1 270 ? -7.494 -1.212 24.845 1.00 94.06 270 MET A N 1
ATOM 2114 C CA . MET A 1 270 ? -6.875 -2.505 24.574 1.00 94.06 270 MET A CA 1
ATOM 2115 C C . MET A 1 270 ? -7.754 -3.259 23.579 1.00 94.06 270 MET A C 1
ATOM 2117 O O . MET A 1 270 ? -8.937 -3.480 23.840 1.00 94.06 270 MET A O 1
ATOM 2121 N N . VAL A 1 271 ? -7.177 -3.625 22.435 1.00 93.31 271 VAL A N 1
ATOM 2122 C CA . VAL A 1 271 ? -7.881 -4.303 21.342 1.00 93.31 271 VAL A CA 1
ATOM 2123 C C . VAL A 1 271 ? -7.396 -5.742 21.244 1.00 93.31 271 VAL A C 1
ATOM 2125 O O . VAL A 1 271 ? -6.247 -6.001 20.887 1.00 93.31 271 VAL A O 1
ATOM 2128 N N . TYR A 1 272 ? -8.297 -6.672 21.534 1.00 92.38 272 TYR A N 1
ATOM 2129 C CA . TYR A 1 272 ? -8.131 -8.104 21.316 1.00 92.38 272 TYR A CA 1
ATOM 2130 C C . TYR A 1 272 ? -8.961 -8.536 20.093 1.00 92.38 272 TYR A C 1
ATOM 2132 O O . TYR A 1 272 ? -9.787 -7.755 19.620 1.00 92.38 272 TYR A O 1
ATOM 2140 N N . PRO A 1 273 ? -8.757 -9.745 19.534 1.00 88.44 273 PRO A N 1
ATOM 2141 C CA . PRO A 1 273 ? -9.445 -10.174 18.311 1.00 88.44 273 PRO A CA 1
ATOM 2142 C C . PRO A 1 273 ? -10.983 -10.120 18.354 1.00 88.44 273 PRO A C 1
ATOM 2144 O O . PRO A 1 273 ? -11.606 -9.938 17.309 1.00 88.44 273 PRO A O 1
ATOM 2147 N N . ASP A 1 274 ? -11.579 -10.286 19.536 1.00 94.31 274 ASP A N 1
ATOM 2148 C CA . ASP A 1 274 ? -13.023 -10.406 19.765 1.00 94.31 274 ASP A CA 1
ATOM 2149 C C . ASP A 1 274 ? -13.587 -9.411 20.797 1.00 94.31 274 ASP A C 1
ATOM 2151 O O . ASP A 1 274 ? -14.806 -9.332 20.983 1.00 94.31 274 ASP A O 1
ATOM 2155 N N . VAL A 1 275 ? -12.731 -8.632 21.465 1.00 95.88 275 VAL A N 1
ATOM 2156 C CA . VAL A 1 275 ? -13.148 -7.672 22.492 1.00 95.88 275 VAL A CA 1
ATOM 2157 C C . VAL A 1 275 ? -12.241 -6.446 22.541 1.00 95.88 275 VAL A C 1
ATOM 2159 O O . VAL A 1 275 ? -11.018 -6.533 22.439 1.00 95.88 275 VAL A O 1
ATOM 2162 N N . ILE A 1 276 ? -12.854 -5.284 22.740 1.00 96.50 276 ILE A N 1
ATOM 2163 C CA . ILE A 1 276 ? -12.182 -4.024 23.047 1.00 96.50 276 ILE A CA 1
ATOM 216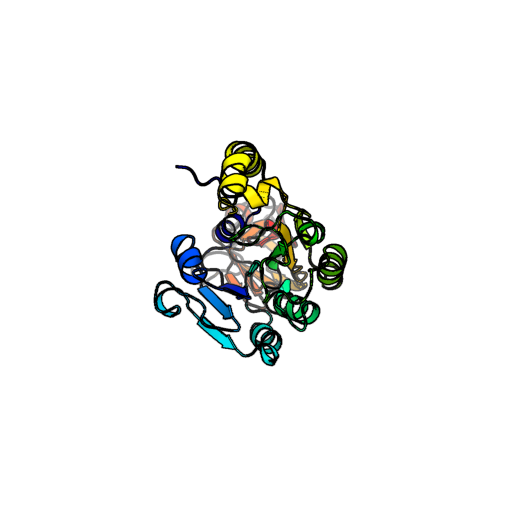4 C C . ILE A 1 276 ? -12.515 -3.647 24.486 1.00 96.50 276 ILE A C 1
ATOM 2166 O O . ILE A 1 276 ? -13.680 -3.671 24.881 1.00 96.50 276 ILE A O 1
ATOM 2170 N N . THR A 1 277 ? -11.509 -3.269 25.267 1.00 95.25 277 THR A N 1
ATOM 2171 C CA . THR A 1 277 ? -11.697 -2.801 26.646 1.00 95.25 277 THR A CA 1
ATOM 2172 C C . THR A 1 277 ? -11.049 -1.443 26.848 1.00 95.25 277 THR A C 1
ATOM 2174 O O . THR A 1 277 ? -9.930 -1.213 26.385 1.00 95.25 277 THR A O 1
ATOM 2177 N N . THR A 1 278 ? -11.728 -0.552 27.563 1.00 96.44 278 THR A N 1
ATOM 2178 C CA . THR A 1 278 ? -11.250 0.810 27.821 1.00 96.44 278 THR A CA 1
ATOM 2179 C C . THR A 1 278 ? -11.672 1.290 29.205 1.00 96.44 278 THR A C 1
ATOM 2181 O O . THR A 1 278 ? -12.680 0.822 29.739 1.00 96.44 278 THR A O 1
ATOM 2184 N N . SER A 1 279 ? -10.951 2.266 29.756 1.00 95.38 279 SER A N 1
ATOM 2185 C CA . SER A 1 279 ? -11.414 3.006 30.929 1.00 95.38 279 SER A CA 1
ATOM 2186 C C . SER A 1 279 ? -12.547 3.972 30.569 1.00 95.38 279 SER A C 1
ATOM 2188 O O . SER A 1 279 ? -12.601 4.515 29.459 1.00 95.38 279 SER A O 1
ATOM 2190 N N . VAL A 1 280 ? -13.455 4.177 31.523 1.00 95.81 280 VAL A N 1
ATOM 2191 C CA . VAL A 1 280 ? -14.493 5.211 31.486 1.00 95.81 280 VAL A CA 1
ATOM 2192 C C . VAL A 1 280 ? -13.966 6.425 32.256 1.00 95.81 280 VAL A C 1
ATOM 2194 O O . VAL A 1 280 ? -13.631 6.285 33.433 1.00 95.81 280 VAL A O 1
ATOM 2197 N N . PRO A 1 281 ? -13.868 7.613 31.636 1.00 94.94 281 PRO A N 1
ATOM 2198 C CA . PRO A 1 281 ? -13.430 8.819 32.334 1.00 94.94 281 PRO A CA 1
ATOM 2199 C C . PRO A 1 281 ? -14.366 9.189 33.491 1.00 94.94 281 PRO A C 1
ATOM 2201 O O . PRO A 1 281 ? -15.583 9.169 33.320 1.00 94.94 281 PRO A O 1
ATOM 2204 N N . ASN A 1 282 ? -13.818 9.628 34.629 1.00 93.19 282 ASN A N 1
ATOM 2205 C CA . ASN A 1 282 ? -14.629 10.024 35.792 1.00 93.19 282 ASN A CA 1
ATOM 2206 C C . ASN A 1 282 ? -15.658 11.111 35.458 1.00 93.19 282 ASN A C 1
ATOM 2208 O O . ASN A 1 282 ? -16.780 11.033 35.931 1.00 93.19 282 ASN A O 1
ATOM 2212 N N . ILE A 1 283 ? -15.333 12.046 34.554 1.00 94.44 283 ILE A N 1
ATOM 2213 C CA . ILE A 1 283 ? -16.272 13.094 34.120 1.00 94.44 283 ILE A CA 1
ATOM 2214 C C . ILE A 1 283 ? -17.594 12.534 33.567 1.00 94.44 283 ILE A C 1
ATOM 2216 O O . ILE A 1 283 ? -18.624 13.186 33.701 1.00 94.44 283 ILE A O 1
ATOM 2220 N N . ILE A 1 284 ? -17.579 11.324 32.998 1.00 95.69 284 ILE A N 1
ATOM 2221 C CA . ILE A 1 284 ? -18.784 10.624 32.536 1.00 95.69 284 ILE A CA 1
ATOM 2222 C C . ILE A 1 284 ? -19.609 10.125 33.722 1.00 95.69 284 ILE A C 1
ATOM 2224 O O . ILE A 1 284 ? -20.824 10.258 33.725 1.00 95.69 284 ILE A O 1
ATOM 2228 N N . LEU A 1 285 ? -18.953 9.571 34.742 1.00 94.25 285 LEU A N 1
ATOM 2229 C CA . LEU A 1 285 ? -19.610 9.011 35.927 1.00 94.25 285 LEU A CA 1
ATOM 2230 C C . LEU A 1 285 ? -19.984 10.075 36.968 1.00 94.25 285 LEU A C 1
ATOM 2232 O O . LEU A 1 285 ? -20.799 9.808 37.846 1.00 94.25 285 LEU A O 1
ATOM 2236 N N . ASP A 1 286 ? -19.423 11.277 36.868 1.00 94.88 286 ASP A N 1
ATOM 2237 C CA . ASP A 1 286 ? -19.715 12.404 37.756 1.00 94.88 286 ASP A CA 1
ATOM 2238 C C . ASP A 1 286 ? -20.949 13.208 37.307 1.00 94.88 286 ASP A C 1
ATOM 2240 O O . ASP A 1 286 ? -21.459 14.022 38.077 1.00 94.88 286 ASP A O 1
ATOM 2244 N N . ASN A 1 287 ? -21.442 12.996 36.080 1.00 95.44 287 ASN A N 1
ATOM 2245 C CA . ASN A 1 287 ? -22.538 13.771 35.496 1.00 95.44 287 ASN A CA 1
ATOM 2246 C C . ASN A 1 287 ? -23.593 12.850 34.876 1.00 95.44 287 ASN A C 1
ATOM 2248 O O . ASN A 1 287 ? -23.287 12.071 33.971 1.00 95.44 287 ASN A O 1
ATOM 2252 N N . ALA A 1 288 ? -24.847 12.978 35.317 1.00 96.50 288 ALA A N 1
ATOM 2253 C CA . ALA A 1 288 ? -25.960 12.271 34.698 1.00 96.50 288 ALA A CA 1
ATOM 2254 C C . ALA A 1 288 ? -26.130 12.688 33.227 1.00 96.50 288 ALA A C 1
ATOM 2256 O O . ALA A 1 288 ? -25.959 13.858 32.874 1.00 96.50 288 ALA A O 1
ATOM 2257 N N . GLY A 1 289 ? -26.474 11.732 32.369 1.00 96.44 289 GLY A N 1
ATOM 2258 C CA . GLY A 1 289 ? -26.658 11.969 30.944 1.00 96.44 289 GLY A CA 1
ATOM 2259 C C . GLY A 1 289 ? -26.524 10.719 30.083 1.00 96.44 289 GLY A C 1
ATOM 2260 O O . GLY A 1 289 ? -26.142 9.645 30.551 1.00 96.44 289 GLY A O 1
ATOM 2261 N N . ASP A 1 290 ? -26.812 10.905 28.797 1.00 97.69 290 ASP A N 1
ATOM 2262 C CA . ASP A 1 290 ? -26.760 9.865 27.773 1.00 97.69 290 ASP A CA 1
ATOM 2263 C C . ASP A 1 290 ? -25.524 10.072 26.893 1.00 97.69 290 ASP A C 1
ATOM 2265 O O . ASP A 1 290 ? -25.455 11.001 26.083 1.00 97.69 290 ASP A O 1
ATOM 2269 N N . TYR A 1 291 ? -24.538 9.189 27.023 1.00 97.50 291 TYR A N 1
ATOM 2270 C CA . TYR A 1 291 ? -23.261 9.318 26.328 1.00 97.50 291 TYR A CA 1
ATOM 2271 C C . TYR A 1 291 ? -23.175 8.332 25.165 1.00 97.50 291 TYR A C 1
ATOM 2273 O O . TYR A 1 291 ? -23.148 7.117 25.358 1.00 97.50 291 TYR A O 1
ATOM 2281 N N . GLN A 1 292 ? -23.099 8.851 23.937 1.00 97.81 292 GLN A N 1
ATOM 2282 C CA . GLN A 1 292 ? -22.900 8.021 22.745 1.00 97.81 292 GLN A CA 1
ATOM 2283 C C . GLN A 1 292 ? -21.510 7.384 22.763 1.00 97.81 292 GLN A C 1
ATOM 2285 O O . GLN A 1 292 ? -20.505 8.090 22.710 1.00 97.81 292 GLN A O 1
ATOM 2290 N N . VAL A 1 293 ? -21.458 6.056 22.792 1.00 98.12 293 VAL A N 1
ATOM 2291 C CA . VAL A 1 293 ? -20.218 5.280 22.793 1.00 98.12 293 VAL A CA 1
ATOM 2292 C C . VAL A 1 293 ? -19.813 4.974 21.357 1.00 98.12 293 VAL A C 1
ATOM 2294 O O . VAL A 1 293 ? -20.615 4.475 20.564 1.00 98.12 293 VAL A O 1
ATOM 2297 N N . SER A 1 294 ? -18.571 5.278 20.989 1.00 97.81 294 SER A N 1
ATOM 2298 C CA . SER A 1 294 ? -18.035 4.999 19.650 1.00 97.81 294 SER A CA 1
ATOM 2299 C C . SER A 1 294 ? -16.587 4.529 19.702 1.00 97.81 294 SER A C 1
ATOM 2301 O O . SER A 1 294 ? -15.790 5.065 20.465 1.00 97.81 294 SER A O 1
ATOM 2303 N N . ILE A 1 295 ? -16.234 3.561 18.856 1.00 96.75 295 ILE A N 1
ATOM 2304 C CA . ILE A 1 295 ? -14.848 3.139 18.619 1.00 96.75 295 ILE A CA 1
ATOM 2305 C C . ILE A 1 295 ? -14.261 4.017 17.514 1.00 96.75 295 ILE A C 1
ATOM 2307 O O . ILE A 1 295 ? -14.879 4.165 16.459 1.00 96.75 295 ILE A O 1
ATOM 2311 N N . VAL A 1 296 ? -13.065 4.553 17.732 1.00 94.50 296 VAL A N 1
ATOM 2312 C CA . VAL A 1 296 ? -12.280 5.309 16.751 1.00 94.50 296 VAL A CA 1
ATOM 2313 C C . VAL A 1 296 ? -10.938 4.614 16.563 1.00 94.50 296 VAL A C 1
ATOM 2315 O O . VAL A 1 296 ? -10.125 4.558 17.486 1.00 94.50 296 VAL A O 1
ATOM 2318 N N . GLU A 1 297 ? -10.707 4.064 15.374 1.00 89.25 297 GLU A N 1
ATOM 2319 C CA . GLU A 1 297 ? -9.444 3.399 15.030 1.00 89.25 297 GLU A CA 1
ATOM 2320 C C . GLU A 1 297 ? -8.404 4.392 14.483 1.00 89.25 297 GLU A C 1
ATOM 2322 O O . GLU A 1 297 ? -8.740 5.514 14.099 1.00 89.25 297 GLU A O 1
ATOM 2327 N N . SER A 1 298 ? -7.141 3.971 14.364 1.00 82.56 298 SER A N 1
ATOM 2328 C CA . SER A 1 298 ? -6.037 4.836 13.906 1.00 82.56 298 SER A CA 1
ATOM 2329 C C . SER A 1 298 ? -6.212 5.420 12.497 1.00 82.56 298 SER A C 1
ATOM 2331 O O . SER A 1 298 ? -5.582 6.422 12.162 1.00 82.56 298 SER A O 1
ATOM 2333 N N . SER A 1 299 ? -7.076 4.825 11.669 1.00 75.62 299 SER A N 1
ATOM 2334 C CA . SER A 1 299 ? -7.437 5.351 10.347 1.00 75.62 299 SER A CA 1
ATOM 2335 C C . SER A 1 299 ? -8.366 6.575 10.413 1.00 75.62 299 SER A C 1
ATOM 2337 O O . SER A 1 299 ? -8.546 7.255 9.404 1.00 75.62 299 SER A O 1
ATOM 2339 N N . GLY A 1 300 ? -8.974 6.836 11.575 1.00 82.88 300 GLY A N 1
ATOM 2340 C CA . GLY A 1 300 ? -10.040 7.815 11.773 1.00 82.88 300 GLY A CA 1
ATOM 2341 C C . GLY A 1 300 ? -11.452 7.263 11.548 1.00 82.88 300 GLY A C 1
ATOM 2342 O O . GLY A 1 300 ? -12.424 7.984 11.773 1.00 82.88 300 GLY A O 1
ATOM 2343 N N . ARG A 1 301 ? -11.609 5.998 11.125 1.00 86.06 301 ARG A N 1
ATOM 2344 C CA . ARG A 1 301 ? -12.934 5.369 10.993 1.00 86.06 301 ARG A CA 1
ATOM 2345 C C . ARG A 1 301 ? -13.597 5.247 12.366 1.00 86.06 301 ARG A C 1
ATOM 2347 O O . ARG A 1 301 ? -13.001 4.748 13.321 1.00 86.06 301 ARG A O 1
ATOM 2354 N N . ARG A 1 302 ? -14.860 5.674 12.428 1.00 92.94 302 ARG A N 1
ATOM 2355 C CA . ARG A 1 302 ? -15.697 5.647 13.630 1.00 92.94 302 ARG A CA 1
ATOM 2356 C C . ARG A 1 302 ? -16.779 4.580 13.510 1.00 92.94 302 ARG A C 1
ATOM 2358 O O . ARG A 1 302 ? -17.482 4.532 12.504 1.00 92.94 302 ARG A O 1
ATOM 2365 N N . THR A 1 303 ? -16.933 3.766 14.548 1.00 95.56 303 THR A N 1
ATOM 2366 C CA . THR A 1 303 ? -17.996 2.760 14.664 1.00 95.56 30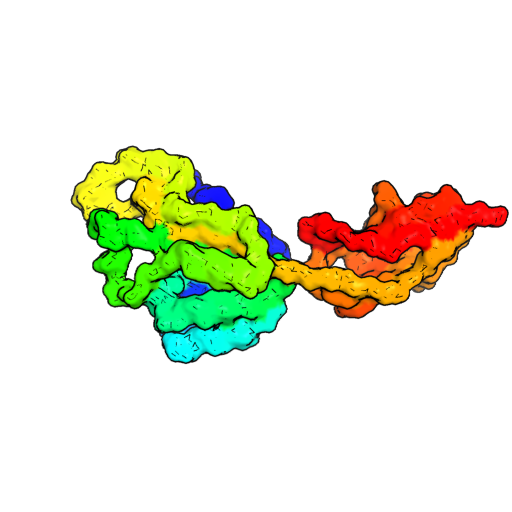3 THR A CA 1
ATOM 2367 C C . THR A 1 303 ? -18.848 3.079 15.886 1.00 95.56 303 THR A C 1
ATOM 2369 O O . THR A 1 303 ? -18.340 3.060 17.005 1.00 95.56 303 THR A O 1
ATOM 2372 N N . ALA A 1 304 ? -20.131 3.380 15.681 1.00 97.06 304 ALA A N 1
ATOM 2373 C CA . ALA A 1 304 ? -21.071 3.615 16.775 1.00 97.06 304 ALA A CA 1
ATOM 2374 C C . ALA A 1 304 ? -21.383 2.300 17.500 1.00 97.06 304 ALA A C 1
ATOM 2376 O O . ALA A 1 304 ? -21.694 1.310 16.844 1.00 97.06 304 ALA A O 1
ATOM 2377 N N . VAL A 1 305 ? -21.299 2.302 18.831 1.00 97.75 305 VAL A N 1
ATOM 2378 C CA . VAL A 1 305 ? -21.475 1.108 19.675 1.00 97.75 305 VAL A CA 1
ATOM 2379 C C . VAL A 1 305 ? -22.847 1.096 20.340 1.00 97.75 305 VAL A C 1
ATOM 2381 O O . VAL A 1 305 ? -23.555 0.094 20.290 1.00 97.75 305 VAL A O 1
ATOM 2384 N N . GLY A 1 306 ? -23.232 2.214 20.950 1.00 97.50 306 GLY A N 1
ATOM 2385 C CA . GLY A 1 306 ? -24.487 2.346 21.682 1.00 97.50 306 GLY A CA 1
ATOM 2386 C C . GLY A 1 306 ? -24.480 3.577 22.581 1.00 97.50 306 GLY A C 1
ATOM 2387 O O . GLY A 1 306 ? -23.742 4.527 22.329 1.00 97.50 306 GLY A O 1
ATOM 2388 N N . THR A 1 307 ? -25.300 3.580 23.627 1.00 98.06 307 THR A N 1
ATOM 2389 C CA . THR A 1 307 ? -25.427 4.709 24.560 1.00 98.06 307 THR A CA 1
ATOM 2390 C C . THR A 1 307 ? -25.225 4.227 25.987 1.00 98.06 307 THR A C 1
ATOM 2392 O O . THR A 1 307 ? -25.886 3.283 26.405 1.00 98.06 307 THR A O 1
ATOM 2395 N N . LEU A 1 308 ? -24.293 4.853 26.707 1.00 97.44 308 LEU A N 1
ATOM 2396 C CA . LEU A 1 308 ? -24.114 4.668 28.143 1.00 97.44 308 LEU A CA 1
ATOM 2397 C C . LEU A 1 308 ? -25.004 5.679 28.866 1.00 97.44 308 LEU A C 1
ATOM 2399 O O . LEU A 1 308 ? -24.800 6.883 28.717 1.00 97.44 308 LEU A O 1
ATOM 2403 N N . VAL A 1 309 ? -25.973 5.186 29.630 1.00 97.75 309 VAL A N 1
ATOM 2404 C CA . VAL A 1 309 ? -26.907 6.013 30.401 1.00 97.75 309 VAL A CA 1
ATOM 2405 C C . VAL A 1 309 ? -26.394 6.145 31.829 1.00 97.75 309 VAL A C 1
ATOM 2407 O O . VAL A 1 309 ? -26.242 5.148 32.531 1.00 97.75 309 VAL A O 1
ATOM 2410 N N . VAL A 1 310 ? -26.129 7.369 32.275 1.00 97.06 310 VAL A N 1
ATOM 2411 C CA . VAL A 1 310 ? -25.739 7.664 33.658 1.00 97.06 310 VAL A CA 1
ATOM 2412 C C . VAL A 1 310 ? -26.907 8.360 34.336 1.00 97.06 310 VAL A C 1
ATOM 2414 O O . VAL A 1 310 ? -27.264 9.475 33.962 1.00 97.06 310 VAL A O 1
ATOM 2417 N N . THR A 1 311 ? -27.526 7.712 35.319 1.00 96.00 311 THR A N 1
ATOM 2418 C CA . THR A 1 311 ? -28.664 8.289 36.044 1.00 96.00 311 THR A CA 1
ATOM 2419 C C . THR A 1 311 ? -28.219 8.945 37.342 1.00 96.00 311 THR A C 1
ATOM 2421 O O . THR A 1 311 ? -27.242 8.523 37.967 1.00 96.00 311 THR A O 1
ATOM 2424 N N . ASP A 1 312 ? -28.988 9.931 37.797 1.00 91.75 312 ASP A N 1
ATOM 2425 C CA . ASP A 1 312 ? -28.874 10.433 39.165 1.00 91.75 312 ASP A CA 1
ATOM 2426 C C . ASP A 1 312 ? -29.096 9.310 40.198 1.00 91.75 312 ASP A C 1
ATOM 2428 O O . ASP A 1 312 ? -29.610 8.227 39.882 1.00 91.75 312 ASP A O 1
ATOM 2432 N N . ARG A 1 313 ? -28.656 9.567 41.433 1.00 74.69 313 ARG A N 1
ATOM 2433 C CA . ARG A 1 313 ? -28.819 8.652 42.571 1.00 74.69 313 ARG A CA 1
ATOM 2434 C C . ARG A 1 313 ? -30.252 8.575 43.083 1.00 74.69 313 ARG A C 1
ATOM 2436 O O . ARG A 1 313 ? -30.920 9.630 43.134 1.00 74.69 313 ARG A O 1
#

Organism: NCBI:txid159450

pLDDT: mean 93.16, std 8.01, range [33.69, 98.75]